Protein AF-0000000068227913 (afdb_homodimer)

Organism: Rhynchophorus ferrugineus (NCBI:txid354439)

Foldseek 3Di:
DFWDQPPPPDPDPDTGTDQDDPDFDFLEKDAQPVHRQKMWGWGQQQKIWIPRVVDRPDTLDIGRGDRGGWQYKDQDPVHSQWIWTFGQQQWIKIKHQPPPDDPPPPVPDPPDNLNNDDPVSVVRIDMDTQDPRPRGGFNDWDDDDQKIWTATPVRDIDIRGRHDHD/DFWDQPPDPDDDPDTGTDQDDPDFDFLEKDAQPVHRQKMWGWGQQQKIWIPRVVDNPDTLDIGRGDRGGWQYKDQDPVHSQWIWTFHQQQWIKIKHQPPPDDPVPPPDDDPPNLNNDDPVSVVRIDMDTQDPRPRGGFNDWDDDVQKIWTATPVRDIDIRGRHDHD

Nearest PDB structures (foldseek):
  7wb4-assembly1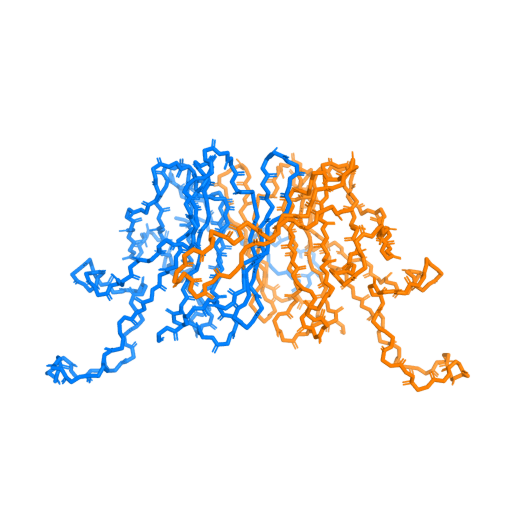_C  TM=7.995E-01  e=2.854E-13  Xenopus laevis
  7r5j-assembly1_Q0  TM=8.293E-01  e=8.199E-13  Homo sapiens
  7wb4-assembly1_c  TM=8.013E-01  e=6.941E-13  Xenopus laevis
  7tdz-assembly1_D  TM=7.531E-01  e=2.700E-13  Xenopus laevis
  7fik-assembly1_C  TM=8.068E-01  e=1.784E-12  Xenopus laevis

Secondary structure (DSSP, 8-state):
-EEEE---SSS-S-EEEEEE-TT---SEEEE-SS-TTEEEEE-TTSEEEEEETT-SS--SEEEE--SS-EEEEEE-SS-TT-EEEEETTS-EEEEEE----SS--SS--S---TTTS-HHHHTTEEEEESS---SS-EEEEEEETTEEEEEETTTEEEEEE-----/-EEEE---SSS-S-EEEEEE-TT---SEEEE-SS-TTEEEEE-TTSEEEEEETT--S-EEEEEE--SS-EEEEEE-SS-TT-EEEEETTS-EEEEEE----SS--SS-S----TTTS-HHHHTTEEEEESS---SS-EEEEEEETTEEEEEETTTEEEEEE-----

Radius of gyration: 19.94 Å; Cα contacts (8 Å, |Δi|>4): 848; chains: 2; bounding box: 59×57×51 Å

Structure (mmCIF, N/CA/C/O backbone):
data_AF-0000000068227913-model_v1
#
loop_
_entity.id
_entity.type
_entity.pdbx_description
1 polymer 'Uncharacterized protein'
#
loop_
_atom_site.group_PDB
_atom_site.id
_atom_site.type_symbol
_atom_site.label_atom_id
_atom_site.label_alt_id
_atom_site.l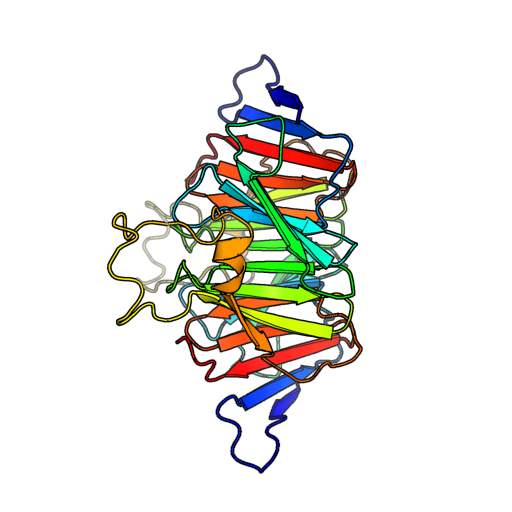abel_comp_id
_atom_site.label_asym_id
_atom_site.label_entity_id
_atom_site.label_seq_id
_atom_site.pdbx_PDB_ins_code
_atom_site.Cartn_x
_atom_site.Cartn_y
_atom_site.Cartn_z
_atom_site.occupancy
_atom_site.B_iso_or_equiv
_atom_site.auth_seq_id
_atom_site.auth_comp_id
_atom_site.auth_asym_id
_atom_site.auth_atom_id
_atom_site.pdbx_PDB_model_num
ATOM 1 N N . MET A 1 1 ? 16.672 16.062 6.359 1 29.11 1 MET A N 1
ATOM 2 C CA . MET A 1 1 ? 16.609 14.914 5.465 1 29.11 1 MET A CA 1
ATOM 3 C C . MET A 1 1 ? 17.766 14.922 4.477 1 29.11 1 MET A C 1
ATOM 5 O O . MET A 1 1 ? 18.078 15.961 3.893 1 29.11 1 MET A O 1
ATOM 9 N N . LYS A 1 2 ? 18.844 14.188 4.777 1 40.84 2 LYS A N 1
ATOM 10 C CA . LYS A 1 2 ? 19.953 14.156 3.822 1 40.84 2 LYS A CA 1
ATOM 11 C C . LYS A 1 2 ? 19.703 13.117 2.732 1 40.84 2 LYS A C 1
ATOM 13 O O . LYS A 1 2 ? 19.203 12.023 3.012 1 40.84 2 LYS A O 1
ATOM 18 N N . ILE A 1 3 ? 19.469 13.484 1.502 1 41.69 3 ILE A N 1
ATOM 19 C CA . ILE A 1 3 ? 19.281 12.664 0.31 1 41.69 3 ILE A CA 1
ATOM 20 C C . ILE A 1 3 ? 20.625 12.289 -0.278 1 41.69 3 ILE A C 1
ATOM 22 O O . ILE A 1 3 ? 21.469 13.156 -0.545 1 41.69 3 ILE A O 1
ATOM 26 N N . TRP A 1 4 ? 21.125 11.211 0.06 1 45 4 TRP A N 1
ATOM 27 C CA . TRP A 1 4 ? 22.359 10.805 -0.6 1 45 4 TRP A CA 1
ATOM 28 C C . TRP A 1 4 ? 22.078 10.062 -1.898 1 45 4 TRP A C 1
ATOM 30 O O . TRP A 1 4 ? 21.172 9.219 -1.949 1 45 4 TRP A O 1
ATOM 40 N N . ASP A 1 5 ? 22.422 10.664 -2.859 1 47.09 5 ASP A N 1
ATOM 41 C CA . ASP A 1 5 ? 22.453 9.992 -4.152 1 47.09 5 ASP A CA 1
ATOM 42 C C . ASP A 1 5 ? 23.328 8.742 -4.102 1 47.09 5 ASP A C 1
ATOM 44 O O . ASP A 1 5 ? 24.547 8.836 -3.939 1 47.09 5 ASP A O 1
ATOM 48 N N . LEU A 1 6 ? 22.844 7.707 -3.658 1 44.06 6 LEU A N 1
ATOM 49 C CA . LEU A 1 6 ? 23.656 6.5 -3.627 1 44.06 6 LEU A CA 1
ATOM 50 C C . LEU A 1 6 ? 24.016 6.047 -5.039 1 44.06 6 LEU A C 1
ATOM 52 O O . LEU A 1 6 ? 24.328 4.871 -5.258 1 44.06 6 LEU A O 1
ATOM 56 N N . ARG A 1 7 ? 24.125 7.102 -5.891 1 41.91 7 ARG A N 1
ATOM 57 C CA . ARG A 1 7 ? 24.5 6.727 -7.25 1 41.91 7 ARG A CA 1
ATOM 58 C C . ARG A 1 7 ? 25.797 5.934 -7.266 1 41.91 7 ARG A C 1
ATOM 60 O O . ARG A 1 7 ? 26.734 6.262 -6.543 1 41.91 7 ARG A O 1
ATOM 67 N N . SER A 1 8 ? 25.812 4.629 -7.359 1 42.5 8 SER A N 1
ATOM 68 C CA . SER A 1 8 ? 27.094 4.039 -7.758 1 42.5 8 SER A CA 1
ATOM 69 C C . SER A 1 8 ? 27.688 4.762 -8.961 1 42.5 8 SER A C 1
ATOM 71 O O . SER A 1 8 ? 26.953 5.16 -9.875 1 42.5 8 SER A O 1
ATOM 73 N N . PRO A 1 9 ? 28.844 5.414 -9 1 41.25 9 PRO A N 1
ATOM 74 C CA . PRO A 1 9 ? 29.531 6.031 -10.141 1 41.25 9 PRO A CA 1
ATOM 75 C C . PRO A 1 9 ? 29.203 5.344 -11.469 1 41.25 9 PRO A C 1
ATOM 77 O O . PRO A 1 9 ? 29.5 5.875 -12.539 1 41.25 9 PRO A O 1
ATOM 80 N N . PHE A 1 10 ? 29.172 3.977 -11.562 1 40.06 10 PHE A N 1
ATOM 81 C CA . PHE A 1 10 ? 29.109 3.334 -12.867 1 40.06 10 PHE A CA 1
ATOM 82 C C . PHE A 1 10 ? 27.781 3.621 -13.555 1 40.06 10 PHE A C 1
ATOM 84 O O . PHE A 1 10 ? 26.844 4.121 -12.93 1 40.06 10 PHE A O 1
ATOM 91 N N . ASN A 1 11 ? 27.328 3.027 -14.883 1 39.53 11 ASN A N 1
ATOM 92 C CA . ASN A 1 11 ? 26.328 3.094 -15.953 1 39.53 11 ASN A CA 1
ATOM 93 C C . ASN A 1 11 ? 24.906 2.967 -15.414 1 39.53 11 ASN A C 1
ATOM 95 O O . ASN A 1 11 ? 24.016 2.514 -16.125 1 39.53 11 ASN A O 1
ATOM 99 N N . LYS A 1 12 ? 24.484 2.908 -14.062 1 49.41 12 LYS A N 1
ATOM 100 C CA . LYS A 1 12 ? 23.156 2.4 -13.773 1 49.41 12 LYS A CA 1
ATOM 101 C C . LYS A 1 12 ? 22.109 3.514 -13.852 1 49.41 12 LYS A C 1
ATOM 103 O O . LYS A 1 12 ? 22.281 4.574 -13.242 1 49.41 12 LYS A O 1
ATOM 108 N N . PRO A 1 13 ? 21.031 3.477 -14.859 1 51.31 13 PRO A N 1
ATOM 109 C CA . PRO A 1 13 ? 19.938 4.387 -15.195 1 51.31 13 PRO A CA 1
ATOM 110 C C . PRO A 1 13 ? 19.141 4.82 -13.977 1 51.31 13 PRO A C 1
ATOM 112 O O . PRO A 1 13 ? 18.547 5.91 -13.969 1 51.31 13 PRO A O 1
ATOM 115 N N . THR A 1 14 ? 19.047 4.117 -12.992 1 57.06 14 THR A N 1
ATOM 116 C CA . THR A 1 14 ? 18.234 4.551 -11.859 1 57.06 14 THR A CA 1
ATOM 117 C C . THR A 1 14 ? 19.109 5.199 -10.789 1 57.06 14 THR A C 1
ATOM 119 O O . THR A 1 14 ? 20.25 4.805 -10.594 1 57.06 14 THR A O 1
ATOM 122 N N . ASN A 1 15 ? 18.812 6.555 -10.352 1 65.06 15 ASN A N 1
ATOM 123 C CA . ASN A 1 15 ? 19.469 7.219 -9.227 1 65.06 15 ASN A CA 1
ATOM 124 C C . ASN A 1 15 ? 18.672 7.035 -7.934 1 65.06 15 ASN A C 1
ATOM 126 O O . ASN A 1 15 ? 17.438 7.125 -7.934 1 65.06 15 ASN A O 1
ATOM 130 N N . THR A 1 16 ? 19.312 6.504 -6.812 1 65.19 16 THR A N 1
ATOM 131 C CA . THR A 1 16 ? 18.688 6.32 -5.508 1 65.19 16 THR A CA 1
ATOM 132 C C . THR A 1 16 ? 19.156 7.387 -4.527 1 65.19 16 THR A C 1
ATOM 134 O O . THR A 1 16 ? 20.359 7.633 -4.406 1 65.19 16 THR A O 1
ATOM 137 N N . PHE A 1 17 ? 18.203 8.148 -3.926 1 66.94 17 PHE A N 1
ATOM 138 C CA . PHE A 1 17 ? 18.469 9.156 -2.9 1 66.94 17 PHE A CA 1
ATOM 139 C C . PHE A 1 17 ? 18.016 8.664 -1.532 1 66.94 17 PHE A C 1
ATOM 141 O O . PHE A 1 17 ? 16.969 8.023 -1.416 1 66.94 17 PHE A O 1
ATOM 148 N N . MET A 1 18 ? 18.875 8.82 -0.478 1 65.81 18 MET A N 1
ATOM 149 C CA . MET A 1 18 ? 18.5 8.523 0.901 1 65.81 18 MET A CA 1
ATOM 150 C C . MET A 1 18 ? 18.062 9.789 1.631 1 65.81 18 MET A C 1
ATOM 152 O O . MET A 1 18 ? 18.75 10.812 1.564 1 65.81 18 MET A O 1
ATOM 156 N N . LEU A 1 19 ? 16.875 9.766 2.133 1 64.31 19 LEU A N 1
ATOM 157 C CA . LEU A 1 19 ? 16.328 10.828 2.969 1 64.31 19 LEU A CA 1
ATOM 158 C C . LEU A 1 19 ? 16.328 10.422 4.438 1 64.31 19 LEU A C 1
ATOM 160 O O . LEU A 1 19 ? 15.734 9.391 4.797 1 64.31 19 LEU A O 1
ATOM 164 N N . SER A 1 20 ? 17.359 10.742 5.211 1 59.94 20 SER A N 1
ATOM 165 C CA . SER A 1 20 ? 17.422 10.398 6.629 1 59.94 20 SER A CA 1
ATOM 166 C C . SER A 1 20 ? 17.312 11.648 7.5 1 59.94 20 SER A C 1
ATOM 168 O O . SER A 1 20 ? 17.859 12.703 7.16 1 59.94 20 SER A O 1
ATOM 170 N N . GLY A 1 21 ? 16.25 11.922 8.188 1 54.78 21 GLY A N 1
ATOM 171 C CA . GLY A 1 21 ? 16.25 12.945 9.219 1 54.78 21 GLY A CA 1
ATOM 172 C C . GLY A 1 21 ? 16.094 12.383 10.617 1 54.78 21 GLY A C 1
ATOM 173 O O . GLY A 1 21 ? 15.828 11.188 10.789 1 54.78 21 GLY A O 1
ATOM 174 N N . ASP A 1 22 ? 16.656 13.047 11.703 1 56.19 22 ASP A N 1
ATOM 175 C CA . ASP A 1 22 ? 16.703 12.633 13.102 1 56.19 22 ASP A CA 1
ATOM 176 C C . ASP A 1 22 ? 15.352 12.117 13.57 1 56.19 22 ASP A C 1
ATOM 178 O O . ASP A 1 22 ? 15.266 11.406 14.578 1 56.19 22 ASP A O 1
ATOM 182 N N . GLN A 1 23 ? 14.344 12.312 12.789 1 54 23 GLN A N 1
ATOM 183 C CA . GLN A 1 23 ? 13.141 12.211 13.602 1 54 23 GLN A CA 1
ATOM 184 C C . GLN A 1 23 ? 12.133 11.242 12.984 1 54 23 GLN A C 1
ATOM 186 O O . GLN A 1 23 ? 11.133 10.898 13.609 1 54 23 GLN A O 1
ATOM 191 N N . VAL A 1 24 ? 12.273 10.672 11.82 1 57.91 24 VAL A N 1
ATOM 192 C CA . VAL A 1 24 ? 11.039 9.945 11.531 1 57.91 24 VAL A CA 1
ATOM 193 C C . VAL A 1 24 ? 11.367 8.641 10.812 1 57.91 24 VAL A C 1
ATOM 195 O O . VAL A 1 24 ? 12.078 8.633 9.805 1 57.91 24 VAL A O 1
ATOM 198 N N . THR A 1 25 ? 11.195 7.48 11.602 1 76.81 25 THR A N 1
ATOM 199 C CA . THR A 1 25 ? 11.188 6.152 10.992 1 76.81 25 THR A CA 1
ATOM 200 C C . THR A 1 25 ? 9.781 5.781 10.516 1 76.81 25 THR A C 1
ATOM 202 O O . THR A 1 25 ? 8.961 5.316 11.312 1 76.81 25 THR A O 1
ATOM 205 N N . PRO A 1 26 ? 9.5 6.098 9.289 1 88.94 26 PRO A N 1
ATOM 206 C CA . PRO A 1 26 ? 8.141 5.793 8.828 1 88.94 26 PRO A CA 1
ATOM 207 C C . PRO A 1 26 ? 7.855 4.297 8.781 1 88.94 26 PRO A C 1
ATOM 209 O O . PRO A 1 26 ? 8.75 3.504 8.477 1 88.94 26 PRO A O 1
ATOM 212 N N . THR A 1 27 ? 6.734 3.967 9.227 1 94 27 THR A N 1
ATOM 213 C CA . THR A 1 27 ? 6.27 2.59 9.102 1 94 27 THR A CA 1
ATOM 214 C C . THR A 1 27 ? 5.66 2.35 7.723 1 94 27 THR A C 1
ATOM 216 O O . THR A 1 27 ? 5.613 1.213 7.25 1 94 27 THR A O 1
ATOM 219 N N . CYS A 1 28 ? 5.145 3.367 7.102 1 96 28 CYS A N 1
ATOM 220 C CA . CYS A 1 28 ? 4.613 3.305 5.746 1 96 28 CYS A CA 1
ATOM 221 C C . CYS A 1 28 ? 4.715 4.66 5.055 1 96 28 CYS A C 1
ATOM 223 O O . CYS A 1 28 ? 4.848 5.691 5.719 1 96 28 CYS A O 1
ATOM 225 N N . LEU A 1 29 ? 4.672 4.645 3.691 1 94.25 29 LEU A N 1
ATOM 226 C CA . LEU A 1 29 ? 4.824 5.844 2.869 1 94.25 29 LEU A CA 1
ATOM 227 C C . LEU A 1 29 ? 3.963 5.75 1.612 1 94.25 29 LEU A C 1
ATOM 229 O O . LEU A 1 29 ? 3.822 4.672 1.028 1 94.25 29 LEU A O 1
ATOM 233 N N . VAL A 1 30 ? 3.455 6.875 1.213 1 96.31 30 VAL A N 1
ATOM 234 C CA . VAL A 1 30 ? 2.777 6.941 -0.078 1 96.31 30 VAL A CA 1
ATOM 235 C C . VAL A 1 30 ? 3.043 8.297 -0.731 1 96.31 30 VAL A C 1
ATOM 237 O O . VAL A 1 30 ? 3.18 9.305 -0.042 1 96.31 30 VAL A O 1
ATOM 240 N N . PHE A 1 31 ? 3.152 8.312 -2.031 1 94.69 31 PHE A N 1
ATOM 241 C CA . PHE A 1 31 ? 3.158 9.57 -2.777 1 94.69 31 PHE A CA 1
ATOM 242 C C . PHE A 1 31 ? 1.77 10.195 -2.789 1 94.69 31 PHE A C 1
ATOM 244 O O . PHE A 1 31 ? 0.764 9.492 -2.896 1 94.69 31 PHE A O 1
ATOM 251 N N . HIS A 1 32 ? 1.805 11.523 -2.676 1 91.62 32 HIS A N 1
ATOM 252 C CA . HIS A 1 32 ? 0.551 12.172 -3.039 1 91.62 32 HIS A CA 1
ATOM 253 C C . HIS A 1 32 ? 0.218 11.945 -4.512 1 91.62 32 HIS A C 1
ATOM 255 O O . HIS A 1 32 ? 1.084 12.094 -5.375 1 91.62 32 HIS A O 1
ATOM 261 N N . PRO A 1 33 ? -1.025 11.617 -4.766 1 91.44 33 PRO A N 1
ATOM 262 C CA . PRO A 1 33 ? -1.349 11.164 -6.121 1 91.44 33 PRO A CA 1
ATOM 263 C C . PRO A 1 33 ? -1.201 12.273 -7.164 1 91.44 33 PRO A C 1
ATOM 265 O O . PRO A 1 33 ? -0.897 11.992 -8.328 1 91.44 33 PRO A O 1
ATOM 268 N N . THR A 1 34 ? -1.405 13.477 -6.824 1 89.12 34 THR A N 1
ATOM 269 C CA . THR A 1 34 ? -1.4 14.555 -7.812 1 89.12 34 THR A CA 1
ATOM 270 C C . THR A 1 34 ? -0.172 15.438 -7.637 1 89.12 34 THR A C 1
ATOM 272 O O . THR A 1 34 ? 0.234 16.141 -8.57 1 89.12 34 THR A O 1
ATOM 275 N N . GLN A 1 35 ? 0.313 15.492 -6.469 1 88.5 35 GLN A N 1
ATOM 276 C CA . GLN A 1 35 ? 1.542 16.219 -6.18 1 88.5 35 GLN A CA 1
ATOM 277 C C . GLN A 1 35 ? 2.682 15.266 -5.832 1 88.5 35 GLN A C 1
ATOM 279 O O . GLN A 1 35 ? 2.957 15.031 -4.656 1 88.5 35 GLN A O 1
ATOM 284 N N . ARG A 1 36 ? 3.449 14.867 -6.742 1 87.75 36 ARG A N 1
ATOM 285 C CA . ARG A 1 36 ? 4.336 13.711 -6.645 1 87.75 36 ARG A CA 1
ATOM 286 C C . ARG A 1 36 ? 5.59 14.055 -5.848 1 87.75 36 ARG A C 1
ATOM 288 O O . ARG A 1 36 ? 6.418 13.18 -5.574 1 87.75 36 ARG A O 1
ATOM 295 N N . HIS A 1 37 ? 5.785 15.352 -5.562 1 85.88 37 HIS A N 1
ATOM 296 C CA . HIS A 1 37 ? 6.898 15.734 -4.703 1 85.88 37 HIS A CA 1
ATOM 297 C C . HIS A 1 37 ? 6.512 15.656 -3.229 1 85.88 37 HIS A C 1
ATOM 299 O O . HIS A 1 37 ? 7.359 15.82 -2.35 1 85.88 37 HIS A O 1
ATOM 305 N N . LEU A 1 38 ? 5.238 15.422 -3 1 87.81 38 LEU A N 1
ATOM 306 C CA . LEU A 1 38 ? 4.75 15.258 -1.636 1 87.81 38 LEU A CA 1
ATOM 307 C C . LEU A 1 38 ? 4.574 13.781 -1.294 1 87.81 38 LEU A C 1
ATOM 309 O O . LEU A 1 38 ? 4.082 13 -2.115 1 87.81 38 LEU A O 1
ATOM 313 N N . ILE A 1 39 ? 4.977 13.461 -0.063 1 90.88 39 ILE A N 1
ATOM 314 C CA . ILE A 1 39 ? 4.723 12.125 0.458 1 90.88 39 ILE A CA 1
ATOM 315 C C . ILE A 1 39 ? 4.016 12.227 1.807 1 90.88 39 ILE A C 1
ATOM 317 O O . ILE A 1 39 ? 4.16 13.219 2.523 1 90.88 39 ILE A O 1
ATOM 321 N N . ILE A 1 40 ? 3.188 11.258 2.068 1 91.81 40 ILE A N 1
ATOM 322 C CA . ILE A 1 40 ? 2.598 11.086 3.391 1 91.81 40 ILE A CA 1
ATOM 323 C C . ILE A 1 40 ? 3.201 9.859 4.07 1 91.81 40 ILE A C 1
ATOM 325 O O . ILE A 1 40 ? 3.297 8.789 3.465 1 91.81 40 ILE A O 1
ATOM 329 N N . ALA A 1 41 ? 3.633 10.07 5.273 1 92.62 41 ALA A N 1
ATOM 330 C CA . ALA A 1 41 ? 4.25 8.992 6.043 1 92.62 41 ALA A CA 1
ATOM 331 C C . ALA A 1 41 ? 3.467 8.711 7.324 1 92.62 41 ALA A C 1
ATOM 333 O O . ALA A 1 41 ? 3.027 9.641 8.008 1 92.62 41 ALA A O 1
ATOM 334 N N . GLY A 1 42 ? 3.201 7.434 7.531 1 94.12 42 GLY A N 1
ATOM 335 C CA . GLY A 1 42 ? 2.744 6.996 8.844 1 94.12 42 GLY A CA 1
ATOM 336 C C . GLY A 1 42 ? 3.873 6.523 9.742 1 94.12 42 GLY A C 1
ATOM 337 O O . GLY A 1 42 ? 4.914 6.078 9.258 1 94.12 42 GLY A O 1
ATOM 338 N N . ASP A 1 43 ? 3.602 6.672 11.07 1 92.19 43 ASP A N 1
ATOM 339 C CA . ASP A 1 43 ? 4.695 6.273 11.945 1 92.19 43 ASP A CA 1
ATOM 340 C C . ASP A 1 43 ? 4.195 5.363 13.07 1 92.19 43 ASP A C 1
ATOM 342 O O . ASP A 1 43 ? 3.035 4.945 13.062 1 92.19 43 ASP A O 1
ATOM 346 N N . GLU A 1 44 ? 5.125 4.926 13.93 1 93.12 44 GLU A N 1
ATOM 347 C CA . GLU A 1 44 ? 4.859 3.953 14.984 1 93.12 44 GLU A CA 1
ATOM 348 C C . GLU A 1 44 ? 4.004 4.559 16.094 1 93.12 44 GLU A C 1
ATOM 350 O O . GLU A 1 44 ? 3.445 3.834 16.922 1 93.12 44 GLU A O 1
ATOM 355 N N . LEU A 1 45 ? 3.955 5.895 16.078 1 93.06 45 LEU A N 1
ATOM 356 C CA . LEU A 1 45 ? 3.205 6.562 17.141 1 93.06 45 LEU A CA 1
ATOM 357 C C . LEU A 1 45 ? 1.8 6.918 16.672 1 93.06 45 LEU A C 1
ATOM 359 O O . LEU A 1 45 ? 1.013 7.492 17.422 1 93.06 45 LEU A O 1
ATOM 363 N N . GLY A 1 46 ? 1.47 6.66 15.43 1 94.75 46 GLY A N 1
ATOM 364 C CA . GLY A 1 46 ? 0.115 6.832 14.93 1 94.75 46 GLY A CA 1
ATOM 365 C C . GLY A 1 46 ? -0.107 8.172 14.258 1 94.75 46 GLY A C 1
ATOM 366 O O . GLY A 1 46 ? -1.249 8.609 14.086 1 94.75 46 GLY A O 1
ATOM 367 N N . ALA A 1 47 ? 0.957 8.836 13.914 1 91.19 47 ALA A N 1
ATOM 368 C CA . ALA A 1 47 ? 0.836 10.141 13.258 1 91.19 47 ALA A CA 1
ATOM 369 C C . ALA A 1 47 ? 1.031 10.016 11.75 1 91.19 47 ALA A C 1
ATOM 371 O O . ALA A 1 47 ? 1.77 9.148 11.281 1 91.19 47 ALA A O 1
ATOM 372 N N . LEU A 1 48 ? 0.335 10.867 11.023 1 91.88 48 LEU A N 1
ATOM 373 C CA . LEU A 1 48 ? 0.547 11.086 9.602 1 91.88 48 LEU A CA 1
ATOM 374 C C . LEU A 1 48 ? 1.322 12.375 9.359 1 91.88 48 LEU A C 1
ATOM 376 O O . LEU A 1 48 ? 0.917 13.445 9.82 1 91.88 48 LEU A O 1
ATOM 380 N N . THR A 1 49 ? 2.391 12.203 8.695 1 87.94 49 THR A N 1
ATOM 381 C CA . THR A 1 49 ? 3.213 13.375 8.414 1 87.94 49 THR A CA 1
ATOM 382 C C . THR A 1 49 ? 3.371 13.578 6.906 1 87.94 49 THR A C 1
ATOM 384 O O . THR A 1 49 ? 3.678 12.633 6.18 1 87.94 49 THR A O 1
ATOM 387 N N . THR A 1 50 ? 3.119 14.75 6.445 1 88.25 50 THR A N 1
ATOM 388 C CA . THR A 1 50 ? 3.336 15.102 5.047 1 88.25 50 THR A CA 1
ATOM 389 C C . THR A 1 50 ? 4.707 15.742 4.855 1 88.25 50 THR A C 1
ATOM 391 O O . THR A 1 50 ? 5.082 16.641 5.609 1 88.25 50 THR A O 1
ATOM 394 N N . TRP A 1 51 ? 5.434 15.211 3.867 1 84.38 51 TRP A N 1
ATOM 395 C CA . TRP A 1 51 ? 6.758 15.734 3.557 1 84.38 51 TRP A CA 1
ATOM 396 C C . TRP A 1 51 ? 6.828 16.219 2.111 1 84.38 51 TRP A C 1
ATOM 398 O O . TRP A 1 51 ? 6.273 15.586 1.211 1 84.38 51 TRP A O 1
ATOM 408 N N . ASP A 1 52 ? 7.5 17.328 1.943 1 83 52 ASP A N 1
ATOM 409 C CA . ASP A 1 52 ? 7.875 17.797 0.61 1 83 52 ASP A CA 1
ATOM 410 C C . ASP A 1 52 ? 9.289 17.344 0.251 1 83 52 ASP A C 1
ATOM 412 O O . ASP A 1 52 ? 10.266 17.781 0.866 1 83 52 ASP A O 1
ATOM 416 N N . LEU A 1 53 ? 9.438 16.484 -0.686 1 80.19 53 LEU A N 1
ATOM 417 C CA . LEU A 1 53 ? 10.711 15.859 -1.046 1 80.19 53 LEU A CA 1
ATOM 418 C C . LEU A 1 53 ? 11.688 16.906 -1.586 1 80.19 53 LEU A C 1
ATOM 420 O O . LEU A 1 53 ? 12.891 16.641 -1.683 1 80.19 53 LEU A O 1
ATOM 424 N N . ARG A 1 54 ? 11.148 18 -1.949 1 75.56 54 ARG A N 1
ATOM 425 C CA . ARG A 1 54 ? 12.008 19.062 -2.477 1 75.56 54 ARG A CA 1
ATOM 426 C C . ARG A 1 54 ? 12.648 19.859 -1.348 1 75.56 54 ARG A C 1
ATOM 428 O O . ARG A 1 54 ? 13.633 20.562 -1.566 1 75.56 54 ARG A O 1
ATOM 435 N N . GLN A 1 55 ? 11.891 19.797 -0.225 1 68.25 55 GLN A N 1
ATOM 436 C CA . GLN A 1 55 ? 12.352 20.562 0.925 1 68.25 55 GLN A CA 1
ATOM 437 C C . GLN A 1 55 ? 12.891 19.641 2.02 1 68.25 55 GLN A C 1
ATOM 439 O O . GLN A 1 55 ? 12.258 18.641 2.367 1 68.25 55 GLN A O 1
ATOM 444 N N . ASN A 1 56 ? 14.164 19.375 2.221 1 60.34 56 ASN A N 1
ATOM 445 C CA . ASN A 1 56 ? 14.805 18.359 3.053 1 60.34 56 ASN A CA 1
ATOM 446 C C . ASN A 1 56 ? 14.68 18.688 4.535 1 60.34 56 ASN A C 1
ATOM 448 O O . ASN A 1 56 ? 15.086 17.906 5.391 1 60.34 56 ASN A O 1
ATOM 452 N N . THR A 1 57 ? 14.086 19.719 4.93 1 61.72 57 THR A N 1
ATOM 453 C CA . THR A 1 57 ? 14.414 20.062 6.309 1 61.72 57 THR A CA 1
ATOM 454 C C . THR A 1 57 ? 13.195 19.891 7.211 1 61.72 57 THR A C 1
ATOM 456 O O . THR A 1 57 ? 13.328 19.531 8.383 1 61.72 57 THR A O 1
ATOM 459 N N . PHE A 1 58 ? 11.867 20.094 6.77 1 67.75 58 PHE A N 1
ATOM 460 C CA . PHE A 1 58 ? 10.781 20.016 7.742 1 67.75 58 PHE A CA 1
ATOM 461 C C . PHE A 1 58 ? 9.523 19.438 7.105 1 67.75 58 PHE A C 1
ATOM 463 O O . PHE A 1 58 ? 9.258 19.672 5.926 1 67.75 58 PHE A O 1
ATOM 470 N N . PRO A 1 59 ? 8.859 18.672 8.023 1 77.94 59 PRO A N 1
ATOM 471 C CA . PRO A 1 59 ? 7.551 18.234 7.539 1 77.94 59 PRO A CA 1
ATOM 472 C C . PRO A 1 59 ? 6.613 19.391 7.219 1 77.94 59 PRO A C 1
ATOM 474 O O . PRO A 1 59 ? 6.715 20.453 7.828 1 77.94 59 PRO A O 1
ATOM 477 N N . VAL A 1 60 ? 5.805 19.203 6.227 1 77.19 60 VAL A N 1
ATOM 478 C CA . VAL A 1 60 ? 4.809 20.203 5.832 1 77.19 60 VAL A CA 1
ATOM 479 C C . VAL A 1 60 ? 3.664 20.219 6.844 1 77.19 60 VAL A C 1
ATOM 481 O O . VAL A 1 60 ? 3.158 21.281 7.199 1 77.19 60 VAL A O 1
ATOM 484 N N . ASN A 1 61 ? 3.26 19.047 7.262 1 79.56 61 ASN A N 1
ATOM 485 C CA . ASN A 1 61 ? 2.15 18.891 8.195 1 79.56 61 ASN A CA 1
ATOM 486 C C . ASN A 1 61 ? 2.252 17.562 8.961 1 79.56 61 ASN A C 1
ATOM 488 O O . ASN A 1 61 ? 2.811 16.594 8.461 1 79.56 61 ASN A O 1
ATOM 492 N N . VAL A 1 62 ? 1.718 17.656 10.219 1 84.5 62 VAL A N 1
ATOM 493 C CA . VAL A 1 62 ? 1.607 16.453 11.039 1 84.5 62 VAL A CA 1
ATOM 494 C C . VAL A 1 62 ? 0.18 16.312 11.562 1 84.5 62 VAL A C 1
ATOM 496 O O . VAL A 1 62 ? -0.37 17.25 12.141 1 84.5 62 VAL A O 1
ATOM 499 N N . LEU A 1 63 ? -0.401 15.195 11.359 1 85.88 63 LEU A N 1
ATOM 500 C CA . LEU A 1 63 ? -1.747 14.891 11.828 1 85.88 63 LEU A CA 1
ATOM 501 C C . LEU A 1 63 ? -1.734 13.703 12.781 1 85.88 63 LEU A C 1
ATOM 503 O O . LEU A 1 63 ? -1.211 12.641 12.445 1 85.88 63 LEU A O 1
ATOM 507 N N . ASN A 1 64 ? -2.279 13.992 13.969 1 88.5 64 ASN A N 1
ATOM 508 C CA . ASN A 1 64 ? -2.486 12.852 14.852 1 88.5 64 ASN A CA 1
ATOM 509 C C . ASN A 1 64 ? -3.637 11.969 14.359 1 88.5 64 ASN A C 1
ATOM 511 O O . ASN A 1 64 ? -4.754 12.453 14.172 1 88.5 64 ASN A O 1
ATOM 515 N N . ALA A 1 65 ? -3.338 10.758 14.156 1 91.88 65 ALA A N 1
ATOM 516 C CA . ALA A 1 65 ? -4.309 9.844 13.57 1 91.88 65 ALA A CA 1
ATOM 517 C C . ALA A 1 65 ? -4.637 8.703 14.523 1 91.88 65 ALA A C 1
ATOM 519 O O . ALA A 1 65 ? -5.457 8.859 15.438 1 91.88 65 ALA A O 1
ATOM 520 N N . HIS A 1 66 ? -4 7.598 14.477 1 94.69 66 HIS A N 1
ATOM 521 C CA . HIS A 1 66 ? -4.316 6.398 15.242 1 94.69 66 HIS A CA 1
ATOM 522 C C . HIS A 1 66 ? -3.617 6.414 16.594 1 94.69 66 HIS A C 1
ATOM 524 O O . HIS A 1 66 ? -2.625 7.121 16.781 1 94.69 66 HIS A O 1
ATOM 530 N N . GLU A 1 67 ? -4.113 5.629 17.516 1 94.25 67 GLU A N 1
ATOM 531 C CA . GLU A 1 67 ? -3.477 5.473 18.812 1 94.25 67 GLU A CA 1
ATOM 532 C C . GLU A 1 67 ? -2.211 4.625 18.719 1 94.25 67 GLU A C 1
ATOM 534 O O . GLU A 1 67 ? -1.253 4.836 19.469 1 94.25 67 GLU A O 1
ATOM 539 N N . GLY A 1 68 ? -2.26 3.682 17.797 1 95.5 68 GLY A N 1
ATOM 540 C CA . GLY A 1 68 ? -1.114 2.811 17.594 1 95.5 68 GLY A CA 1
ATOM 541 C C . GLY A 1 68 ? -0.414 3.049 16.281 1 95.5 68 GLY A C 1
ATOM 542 O O . GLY A 1 68 ? -0.712 4.016 15.57 1 95.5 68 GLY A O 1
ATOM 543 N N . SER A 1 69 ? 0.531 2.172 15.984 1 96.19 69 SER A N 1
ATOM 544 C CA . SER A 1 69 ? 1.326 2.266 14.766 1 96.19 69 SER A CA 1
ATOM 545 C C . SER A 1 69 ? 0.442 2.213 13.523 1 96.19 69 SER A C 1
ATOM 547 O O . SER A 1 69 ? -0.492 1.412 13.453 1 96.19 69 SER A O 1
ATOM 549 N N . ILE A 1 70 ? 0.741 3.09 12.562 1 96.75 70 ILE A N 1
ATOM 550 C CA . ILE A 1 70 ? 0.086 3.02 11.266 1 96.75 70 ILE A CA 1
ATOM 551 C C . ILE A 1 70 ? 0.79 1.988 10.383 1 96.75 70 ILE A C 1
ATOM 553 O O . ILE A 1 70 ? 2.012 2.035 10.219 1 96.75 70 ILE A O 1
ATOM 557 N N . ASN A 1 71 ? 0.035 1.061 9.836 1 97.31 71 ASN A N 1
ATOM 558 C CA . ASN A 1 71 ? 0.633 -0.037 9.078 1 97.31 71 ASN A CA 1
ATOM 559 C C . ASN A 1 71 ? 0.641 0.249 7.582 1 97.31 71 ASN A C 1
ATOM 561 O O . ASN A 1 71 ? 1.597 -0.096 6.887 1 97.31 71 ASN A O 1
ATOM 565 N N . GLU A 1 72 ? -0.47 0.819 7.059 1 98.06 72 GLU A N 1
ATOM 566 C CA . GLU A 1 72 ? -0.553 1.127 5.633 1 98.06 72 GLU A CA 1
ATOM 567 C C . GLU A 1 72 ? -1.433 2.348 5.383 1 98.06 72 GLU A C 1
ATOM 569 O O . GLU A 1 72 ? -2.352 2.627 6.156 1 98.06 72 GLU A O 1
ATOM 574 N N . ILE A 1 73 ? -1.102 3.062 4.348 1 97.38 73 ILE A N 1
ATOM 575 C CA . ILE A 1 73 ? -1.851 4.223 3.879 1 97.38 73 ILE A CA 1
ATOM 576 C C . ILE A 1 73 ? -2.051 4.133 2.369 1 97.38 73 ILE A C 1
ATOM 578 O O . ILE A 1 73 ? -1.125 3.779 1.634 1 97.38 73 ILE A O 1
ATOM 582 N N . HIS A 1 74 ? -3.279 4.434 1.952 1 97.31 74 HIS A N 1
ATOM 583 C CA . HIS A 1 74 ? -3.584 4.445 0.525 1 97.31 74 HIS A CA 1
ATOM 584 C C . HIS A 1 74 ? -4.492 5.613 0.163 1 97.31 74 HIS A C 1
ATOM 586 O O . HIS A 1 74 ? -5.5 5.852 0.832 1 97.31 74 HIS A O 1
ATOM 592 N N . PHE A 1 75 ? -4.082 6.34 -0.89 1 94.94 75 PHE A N 1
ATOM 593 C CA . PHE A 1 75 ? -5.086 7.18 -1.528 1 94.94 75 PHE A CA 1
ATOM 594 C C . PHE A 1 75 ? -6.016 6.348 -2.404 1 94.94 75 PHE A C 1
ATOM 596 O O . PHE A 1 75 ? -5.59 5.355 -2.998 1 94.94 75 PHE A O 1
ATOM 603 N N . HIS A 1 76 ? -7.254 6.789 -2.447 1 94 76 HIS A N 1
ATOM 604 C CA . HIS A 1 76 ? -8.18 6.102 -3.34 1 94 76 HIS A CA 1
ATOM 605 C C . HIS A 1 76 ? -7.777 6.293 -4.801 1 94 76 HIS A C 1
ATOM 607 O O . HIS A 1 76 ? -7.508 7.414 -5.234 1 94 76 HIS A O 1
ATOM 613 N N . PRO A 1 77 ? -7.758 5.215 -5.551 1 92.44 77 PRO A N 1
ATOM 614 C CA . PRO A 1 77 ? -7.262 5.32 -6.926 1 92.44 77 PRO A CA 1
ATOM 615 C C . PRO A 1 77 ? -8.141 6.215 -7.801 1 92.44 77 PRO A C 1
ATOM 617 O O . PRO A 1 77 ? -7.629 6.898 -8.695 1 92.44 77 PRO A O 1
ATOM 620 N N . ASP A 1 78 ? -9.367 6.25 -7.531 1 91.81 78 ASP A N 1
ATOM 621 C CA . ASP A 1 78 ? -10.289 7.02 -8.359 1 91.81 78 ASP A CA 1
ATOM 622 C C . ASP A 1 78 ? -10.633 8.352 -7.703 1 91.81 78 ASP A C 1
ATOM 624 O O . ASP A 1 78 ? -11.203 9.242 -8.344 1 91.81 78 ASP A O 1
ATOM 628 N N . HIS A 1 79 ? -10.398 8.516 -6.488 1 90.12 79 HIS A N 1
ATOM 629 C CA . HIS A 1 79 ? -10.68 9.727 -5.723 1 90.12 79 HIS A CA 1
ATOM 630 C C . HIS A 1 79 ? -9.445 10.18 -4.941 1 90.12 79 HIS A C 1
ATOM 632 O O . HIS A 1 79 ? -9.375 9.992 -3.727 1 90.12 79 HIS A O 1
ATOM 638 N N . PRO A 1 80 ? -8.562 10.852 -5.582 1 88.75 80 PRO A N 1
ATOM 639 C CA . PRO A 1 80 ? -7.234 11.148 -5.043 1 88.75 80 PRO A CA 1
ATOM 640 C C . PRO A 1 80 ? -7.281 12.062 -3.822 1 88.75 80 PRO A C 1
ATOM 642 O O . PRO A 1 80 ? -6.262 12.266 -3.16 1 88.75 80 PRO A O 1
ATOM 645 N N . ASP A 1 81 ? -8.453 12.586 -3.439 1 85.69 81 ASP A N 1
ATOM 646 C CA . ASP A 1 81 ? -8.578 13.43 -2.252 1 85.69 81 ASP A CA 1
ATOM 647 C C . ASP A 1 81 ? -8.992 12.602 -1.037 1 85.69 81 ASP A C 1
ATOM 649 O O . ASP A 1 81 ? -9.125 13.133 0.067 1 85.69 81 ASP A O 1
ATOM 653 N N . GLN A 1 82 ? -9.211 11.344 -1.255 1 91.06 82 GLN A N 1
ATOM 654 C CA . GLN A 1 82 ? -9.609 10.445 -0.181 1 91.06 82 GLN A CA 1
ATOM 655 C C . GLN A 1 82 ? -8.461 9.531 0.238 1 91.06 82 GLN A C 1
ATOM 657 O O . GLN A 1 82 ? -7.855 8.867 -0.602 1 91.06 82 GLN A O 1
ATOM 662 N N . LEU A 1 83 ? -8.195 9.547 1.52 1 94.25 83 LEU A N 1
ATOM 663 C CA . LEU A 1 83 ? -7.109 8.742 2.066 1 94.25 83 LEU A CA 1
ATOM 664 C C . LEU A 1 83 ? -7.645 7.695 3.041 1 94.25 83 LEU A C 1
ATOM 666 O O . LEU A 1 83 ? -8.57 7.973 3.809 1 94.25 83 LEU A O 1
ATOM 670 N N . PHE A 1 84 ? -7.02 6.496 3.008 1 96.44 84 PHE A N 1
ATOM 671 C CA . PHE A 1 84 ? -7.363 5.422 3.936 1 96.44 84 PHE A CA 1
ATOM 672 C C . PHE A 1 84 ? -6.133 4.957 4.707 1 96.44 84 PHE A C 1
ATOM 674 O O . PHE A 1 84 ? -5.039 4.867 4.145 1 96.44 84 PHE A O 1
ATOM 681 N N . SER A 1 85 ? -6.27 4.668 5.965 1 97.38 85 SER A N 1
ATOM 682 C CA . SER A 1 85 ? -5.176 4.195 6.809 1 97.38 85 SER A CA 1
ATOM 683 C C . SER A 1 85 ? -5.633 3.064 7.727 1 97.38 85 SER A C 1
ATOM 685 O O . SER A 1 85 ? -6.809 2.992 8.094 1 97.38 85 SER A O 1
ATOM 687 N N . CYS A 1 86 ? -4.738 2.164 8.039 1 97 86 CYS A N 1
ATOM 688 C CA . CYS A 1 86 ? -5 1.115 9.023 1 97 86 CYS A CA 1
ATOM 689 C C . CYS A 1 86 ? -3.889 1.057 10.062 1 97 86 CYS A C 1
ATOM 691 O O . CYS A 1 86 ? -2.789 1.563 9.836 1 97 86 CYS A O 1
ATOM 693 N N . SER A 1 87 ? -4.207 0.433 11.188 1 96.88 87 SER A N 1
ATOM 694 C CA . SER A 1 87 ? -3.268 0.524 12.297 1 96.88 87 SER A CA 1
ATOM 695 C C . SER A 1 87 ? -3.109 -0.819 13 1 96.88 87 SER A C 1
ATOM 697 O O . SER A 1 87 ? -3.879 -1.75 12.75 1 96.88 87 SER A O 1
ATOM 699 N N . SER A 1 88 ? -2.15 -0.856 13.891 1 96.19 88 SER A N 1
ATOM 700 C CA . SER A 1 88 ? -1.839 -2.037 14.688 1 96.19 88 SER A CA 1
ATOM 701 C C . SER A 1 88 ? -2.881 -2.258 15.781 1 96.19 88 SER A C 1
ATOM 703 O O . SER A 1 88 ? -2.928 -3.326 16.391 1 96.19 88 SER A O 1
ATOM 705 N N . THR A 1 89 ? -3.713 -1.287 15.984 1 95.44 89 THR A N 1
ATOM 706 C CA . THR A 1 89 ? -4.73 -1.42 17.016 1 95.44 89 THR A CA 1
ATOM 707 C C . THR A 1 89 ? -6.051 -1.896 16.422 1 95.44 89 THR A C 1
ATOM 709 O O . THR A 1 89 ? -7.055 -2.014 17.125 1 95.44 89 THR A O 1
ATOM 712 N N . GLY A 1 90 ? -6.082 -2.105 15.141 1 93.88 90 GLY A N 1
ATOM 713 C CA . GLY A 1 90 ? -7.242 -2.73 14.523 1 93.88 90 GLY A CA 1
ATOM 714 C C . GLY A 1 90 ? -8.227 -1.727 13.953 1 93.88 90 GLY A C 1
ATOM 715 O O . GLY A 1 90 ? -9.422 -2.016 13.836 1 93.88 90 GLY A O 1
ATOM 716 N N . GLU A 1 91 ? -7.777 -0.551 13.633 1 93.88 91 GLU A N 1
ATOM 717 C CA . GLU A 1 91 ? -8.625 0.502 13.086 1 93.88 91 GLU A CA 1
ATOM 718 C C . GLU A 1 91 ? -8.375 0.693 11.594 1 93.88 91 GLU A C 1
ATOM 720 O O . GLU A 1 91 ? -7.238 0.596 11.125 1 93.88 91 GLU A O 1
ATOM 725 N N . ILE A 1 92 ? -9.445 0.923 10.875 1 94.94 92 ILE A N 1
ATOM 726 C CA . ILE A 1 92 ? -9.398 1.392 9.5 1 94.94 92 ILE A CA 1
ATOM 727 C C . ILE A 1 92 ? -10.133 2.725 9.375 1 94.94 92 ILE A C 1
ATOM 729 O O . ILE A 1 92 ? -11.328 2.807 9.656 1 94.94 92 ILE A O 1
ATOM 733 N N . TRP A 1 93 ? -9.352 3.758 8.953 1 95 93 TRP A N 1
ATOM 734 C CA . TRP A 1 93 ? -9.938 5.094 8.875 1 95 93 TRP A CA 1
ATOM 735 C C . TRP A 1 93 ? -9.977 5.594 7.434 1 95 93 TRP A C 1
ATOM 737 O O . TRP A 1 93 ? -9.078 5.285 6.641 1 95 93 TRP A O 1
ATOM 747 N N . HIS A 1 94 ? -11.016 6.281 7.129 1 93.75 94 HIS A N 1
ATOM 748 C CA . HIS A 1 94 ? -11.234 6.98 5.867 1 93.75 94 HIS A CA 1
ATOM 749 C C . HIS A 1 94 ? -11.203 8.492 6.062 1 93.75 94 HIS A C 1
ATOM 751 O O . HIS A 1 94 ? -12.039 9.047 6.777 1 93.75 94 HIS A O 1
ATOM 757 N N . TRP A 1 95 ? -10.188 9.133 5.441 1 91.31 95 TRP A N 1
ATOM 758 C CA . TRP A 1 95 ? -10.016 10.578 5.5 1 91.31 95 TRP A CA 1
ATOM 759 C C . TRP A 1 95 ? -10.562 11.242 4.246 1 91.31 95 TRP A C 1
ATOM 761 O O . TRP A 1 95 ? -10.055 11.031 3.145 1 91.31 95 TRP A O 1
ATOM 771 N N . SER A 1 96 ? -11.656 12.023 4.402 1 86.94 96 SER A N 1
ATOM 772 C CA . SER A 1 96 ? -12.289 12.703 3.271 1 86.94 96 SER A CA 1
ATOM 773 C C . SER A 1 96 ? -12.234 14.219 3.434 1 86.94 96 SER A C 1
ATOM 775 O O . SER A 1 96 ? -12.383 14.734 4.543 1 86.94 96 SER A O 1
ATOM 777 N N . THR A 1 97 ? -11.758 14.82 2.32 1 73.25 97 THR A N 1
ATOM 778 C CA . THR A 1 97 ? -11.852 16.266 2.363 1 73.25 97 THR A CA 1
ATOM 779 C C . THR A 1 97 ? -13.297 16.719 2.158 1 73.25 97 THR A C 1
ATOM 781 O O . THR A 1 97 ? -14.047 16.094 1.405 1 73.25 97 THR A O 1
ATOM 784 N N . LYS A 1 98 ? -14.008 17.109 3.094 1 58.97 98 LYS A N 1
ATOM 785 C CA . LYS A 1 98 ? -15.391 17.578 3.051 1 58.97 98 LYS A CA 1
ATOM 786 C C . LYS A 1 98 ? -15.711 18.219 1.704 1 58.97 98 LYS A C 1
ATOM 788 O O . LYS A 1 98 ? -14.836 18.812 1.069 1 58.97 98 LYS A O 1
ATOM 793 N N . ASN A 1 99 ? -16.812 17.609 1.069 1 49.75 99 ASN A N 1
ATOM 794 C CA . ASN A 1 99 ? -17.406 18.375 -0.017 1 49.75 99 ASN A CA 1
ATOM 795 C C . ASN A 1 99 ? -17.328 19.875 0.247 1 49.75 99 ASN A C 1
ATOM 797 O O . ASN A 1 99 ? -17.969 20.375 1.18 1 49.75 99 ASN A O 1
ATOM 801 N N . LYS A 1 100 ? -16.344 20.5 0.072 1 45.47 100 LYS A N 1
ATOM 802 C CA . LYS A 1 100 ? -16.516 21.938 -0.056 1 45.47 100 LYS A CA 1
ATOM 803 C C . LYS A 1 100 ? -17.734 22.281 -0.918 1 45.47 100 LYS A C 1
ATOM 805 O O . LYS A 1 100 ? -17.625 22.359 -2.143 1 45.47 100 LYS A O 1
ATOM 810 N N . ILE A 1 101 ? -18.859 21.844 -0.985 1 39.16 101 ILE A N 1
ATOM 811 C CA . ILE A 1 101 ? -19.75 22.812 -1.608 1 39.16 101 ILE A CA 1
ATOM 812 C C . ILE A 1 101 ? -19.391 24.219 -1.142 1 39.16 101 ILE A C 1
ATOM 814 O O . ILE A 1 101 ? -19.203 25.125 -1.961 1 39.16 101 ILE A O 1
ATOM 818 N N . GLN A 1 102 ? -20.516 25.031 -0.322 1 37.84 102 GLN A N 1
ATOM 819 C CA . GLN A 1 102 ? -20.984 26.422 -0.358 1 37.84 102 GLN A CA 1
ATOM 820 C C . GLN A 1 102 ? -19.969 27.359 0.264 1 37.84 102 GLN A C 1
ATOM 822 O O . GLN A 1 102 ? -19.797 28.5 -0.197 1 37.84 102 GLN A O 1
ATOM 827 N N . SER A 1 103 ? -19.781 27.375 1.725 1 35.94 103 SER A N 1
ATOM 828 C CA . SER A 1 103 ? -19.562 28.656 2.383 1 35.94 103 SER A CA 1
ATOM 829 C C . SER A 1 103 ? -18.125 29.125 2.209 1 35.94 103 SER A C 1
ATOM 831 O O . SER A 1 103 ? -17.797 30.266 2.545 1 35.94 103 SER A O 1
ATOM 833 N N . ILE A 1 104 ? -17.094 28.344 2.475 1 38.84 104 ILE A N 1
ATOM 834 C CA . ILE A 1 104 ? -15.922 29.203 2.473 1 38.84 104 ILE A CA 1
ATOM 835 C C . ILE A 1 104 ? -15.695 29.766 1.069 1 38.84 104 ILE A C 1
ATOM 837 O O . ILE A 1 104 ? -15.32 29.047 0.153 1 38.84 104 ILE A O 1
ATOM 841 N N . THR A 1 105 ? -16.5 30.531 0.401 1 36.78 105 THR A N 1
ATOM 842 C CA . THR A 1 105 ? -16.375 31.625 -0.557 1 36.78 105 THR A CA 1
ATOM 843 C C . THR A 1 105 ? -14.938 32.125 -0.608 1 36.78 105 THR A C 1
ATOM 845 O O . THR A 1 105 ? -14.422 32.438 -1.683 1 36.78 105 THR A O 1
ATOM 848 N N . SER A 1 106 ? -14.445 33 0.45 1 37.28 106 SER A N 1
ATOM 849 C CA . SER A 1 106 ? -13.398 33.969 0.26 1 37.28 106 SER A CA 1
ATOM 850 C C . SER A 1 106 ? -12.031 33.312 0.079 1 37.28 106 SER A C 1
ATOM 852 O O . SER A 1 106 ? -11.023 34 -0.079 1 37.28 106 SER A O 1
ATOM 854 N N . LEU A 1 107 ? -11.773 32.25 0.868 1 39.78 107 LEU A N 1
ATOM 855 C CA . LEU A 1 107 ? -10.398 31.922 0.521 1 39.78 107 LEU A CA 1
ATOM 856 C C . LEU A 1 107 ? -10.305 31.422 -0.92 1 39.78 107 LEU A C 1
ATOM 858 O O . LEU A 1 107 ? -10.969 30.469 -1.298 1 39.78 107 LEU A O 1
ATOM 862 N N . ASP A 1 108 ? -10.109 32.25 -1.919 1 40.47 108 ASP A N 1
ATOM 863 C CA . ASP A 1 108 ? -9.992 32.156 -3.371 1 40.47 108 ASP A CA 1
ATOM 864 C C . ASP A 1 108 ? -9.648 30.734 -3.803 1 40.47 108 ASP A C 1
ATOM 866 O O . ASP A 1 108 ? -10.242 30.203 -4.746 1 40.47 108 ASP A O 1
ATOM 870 N N . ASN A 1 109 ? -8.234 30.406 -3.816 1 42.56 109 ASN A N 1
ATOM 871 C CA . ASN A 1 109 ? -7.559 29.422 -4.656 1 42.56 109 ASN A CA 1
ATOM 872 C C . ASN A 1 109 ? -7.973 27.984 -4.297 1 42.56 109 ASN A C 1
ATOM 874 O O . ASN A 1 109 ? -7.77 27.547 -3.164 1 42.56 109 ASN A O 1
ATOM 878 N N . ASN A 1 110 ? -9.094 27.266 -4.781 1 45.34 110 ASN A N 1
ATOM 879 C CA . ASN A 1 110 ? -9.664 25.938 -4.992 1 45.34 110 ASN A CA 1
ATOM 880 C C . ASN A 1 110 ? -8.68 24.844 -4.602 1 45.34 110 ASN A C 1
ATOM 882 O O . ASN A 1 110 ? -9.086 23.719 -4.277 1 45.34 110 ASN A O 1
ATOM 886 N N . ASP A 1 111 ? -7.457 24.828 -5.109 1 51.12 111 ASP A N 1
ATOM 887 C CA . ASP A 1 111 ? -6.48 23.766 -5.262 1 51.12 111 ASP A CA 1
ATOM 888 C C . ASP A 1 111 ? -5.777 23.469 -3.936 1 51.12 111 ASP A C 1
ATOM 890 O O . ASP A 1 111 ? -4.586 23.156 -3.916 1 51.12 111 ASP A O 1
ATOM 894 N N . VAL A 1 112 ? -6.41 23.844 -2.871 1 54.91 112 VAL A N 1
ATOM 895 C CA . VAL A 1 112 ? -5.539 23.641 -1.718 1 54.91 112 VAL A CA 1
ATOM 896 C C . VAL A 1 112 ? -5.445 22.156 -1.389 1 54.91 112 VAL A C 1
ATOM 898 O O . VAL A 1 112 ? -6.461 21.5 -1.118 1 54.91 112 VAL A O 1
ATOM 901 N N . ASN A 1 113 ? -4.402 21.547 -1.617 1 67.56 113 ASN A N 1
ATOM 902 C CA . ASN A 1 113 ? -4.047 20.203 -1.155 1 67.56 113 ASN A CA 1
ATOM 903 C C . ASN A 1 113 ? -4.082 20.109 0.367 1 67.56 113 ASN A C 1
ATOM 905 O O . ASN A 1 113 ? -3.211 20.656 1.047 1 67.56 113 ASN A O 1
ATOM 909 N N . VAL A 1 114 ? -5.309 19.672 1.003 1 72.88 114 VAL A N 1
ATOM 910 C CA . VAL A 1 114 ? -5.547 19.594 2.441 1 72.88 114 VAL A CA 1
ATOM 911 C C . VAL A 1 114 ? -4.336 18.969 3.131 1 72.88 114 VAL A C 1
ATOM 913 O O . VAL A 1 114 ? -4.07 19.234 4.305 1 72.88 114 VAL A O 1
ATOM 916 N N . TRP A 1 115 ? -3.697 18.156 2.428 1 74.88 115 TRP A N 1
ATOM 917 C CA . TRP A 1 115 ? -2.561 17.469 3.027 1 7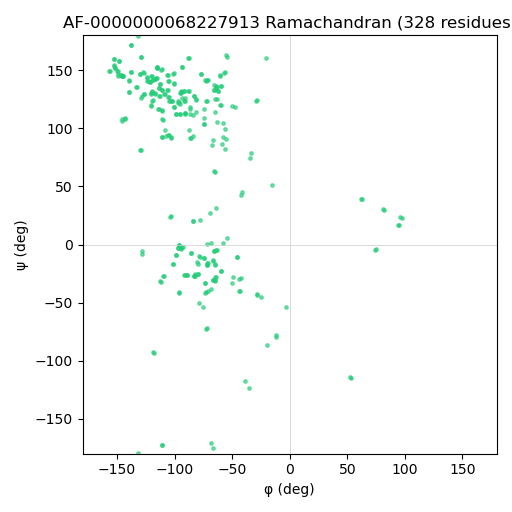4.88 115 TRP A CA 1
ATOM 918 C C . TRP A 1 115 ? -1.385 18.422 3.221 1 74.88 115 TRP A C 1
ATOM 920 O O . TRP A 1 115 ? -0.459 18.125 3.98 1 74.88 115 TRP A O 1
ATOM 930 N N . LEU A 1 116 ? -1.51 19.547 2.473 1 68.19 116 LEU A N 1
ATOM 931 C CA . LEU A 1 116 ? -0.499 20.594 2.621 1 68.19 116 LEU A CA 1
ATOM 932 C C . LEU A 1 116 ? -0.989 21.703 3.547 1 68.19 116 LEU A C 1
ATOM 934 O O . LEU A 1 116 ? -0.243 22.625 3.859 1 68.19 116 LEU A O 1
ATOM 938 N N . ALA A 1 117 ? -2.209 21.547 3.82 1 64.69 117 ALA A N 1
ATOM 939 C CA . ALA A 1 117 ? -2.826 22.688 4.492 1 64.69 117 ALA A CA 1
ATOM 940 C C . ALA A 1 117 ? -2.371 22.781 5.945 1 64.69 117 ALA A C 1
ATOM 942 O O . ALA A 1 117 ? -2.051 21.766 6.57 1 64.69 117 ALA A O 1
ATOM 943 N N . PRO A 1 118 ? -2.209 24.047 6.246 1 60.81 118 PRO A N 1
ATOM 944 C CA . PRO A 1 118 ? -1.888 24.234 7.66 1 60.81 118 PRO A CA 1
ATOM 945 C C . PRO A 1 118 ? -2.916 23.609 8.594 1 60.81 118 PRO A C 1
ATOM 947 O O . PRO A 1 118 ? -3.98 23.172 8.141 1 60.81 118 PRO A O 1
ATOM 950 N N . ASP A 1 119 ? -2.562 23.422 9.82 1 60.41 119 ASP A N 1
ATOM 951 C CA . ASP A 1 119 ? -3.314 22.734 10.867 1 60.41 119 ASP A CA 1
ATOM 952 C C . ASP A 1 119 ? -4.781 23.156 10.859 1 60.41 119 ASP A C 1
ATOM 954 O O . ASP A 1 119 ? -5.672 22.344 11.07 1 60.41 119 ASP A O 1
ATOM 958 N N . ASN A 1 120 ? -5.02 24.469 10.633 1 58.16 120 ASN A N 1
ATOM 959 C CA . ASN A 1 120 ? -6.387 24.969 10.695 1 58.16 120 ASN A CA 1
ATOM 960 C C . ASN A 1 120 ? -7.262 24.359 9.609 1 58.16 120 ASN A C 1
ATOM 962 O O . ASN A 1 120 ? -8.469 24.188 9.797 1 58.16 120 ASN A O 1
ATOM 966 N N . VAL A 1 121 ? -6.629 24 8.523 1 58.09 121 VAL A N 1
ATOM 967 C CA . VAL A 1 121 ? -7.363 23.391 7.414 1 58.09 121 VAL A CA 1
ATOM 968 C C . VAL A 1 121 ? -7.609 21.906 7.707 1 58.09 121 VAL A C 1
ATOM 970 O O . VAL A 1 121 ? -8.602 21.344 7.25 1 58.09 121 VAL A O 1
ATOM 973 N N . LYS A 1 122 ? -6.719 21.375 8.547 1 59.59 122 LYS A N 1
ATOM 974 C CA . LYS A 1 122 ? -6.902 19.969 8.914 1 59.59 122 LYS A CA 1
ATOM 975 C C . LYS A 1 122 ? -8.25 19.75 9.594 1 59.59 122 LYS A C 1
ATOM 977 O O . LYS A 1 122 ? -8.805 18.641 9.555 1 59.59 122 LYS A O 1
ATOM 982 N N . ASN A 1 123 ? -8.68 20.891 10.109 1 63.31 123 ASN A N 1
ATOM 983 C CA . ASN A 1 123 ? -10.039 20.812 10.641 1 63.31 123 ASN A CA 1
ATOM 984 C C . ASN A 1 123 ? -11.055 20.531 9.539 1 63.31 123 ASN A C 1
ATOM 986 O O . ASN A 1 123 ? -12.219 20.234 9.82 1 63.31 123 ASN A O 1
ATOM 990 N N . LYS A 1 124 ? -10.469 20.531 8.367 1 67.81 124 LYS A N 1
ATOM 991 C CA . LYS A 1 124 ? -11.344 20.328 7.219 1 67.81 124 LYS A CA 1
ATOM 992 C C . LYS A 1 124 ? -11.414 18.844 6.84 1 67.81 124 LYS A C 1
ATOM 994 O O . LYS A 1 124 ? -12.219 18.453 5.992 1 67.81 124 LYS A O 1
ATOM 999 N N . LEU A 1 125 ? -10.703 18.062 7.527 1 78.75 125 LEU A N 1
ATOM 1000 C CA . LEU A 1 125 ? -10.734 16.641 7.227 1 78.75 125 LEU A CA 1
ATOM 1001 C C . LEU A 1 125 ? -11.789 15.93 8.062 1 78.75 125 LEU A C 1
ATOM 1003 O O . LEU A 1 125 ? -11.914 16.188 9.258 1 78.75 125 LEU A O 1
ATOM 1007 N N . GLU A 1 126 ? -12.68 15.273 7.316 1 84.12 126 GLU A N 1
ATOM 1008 C CA . GLU A 1 126 ? -13.586 14.359 8 1 84.12 126 GLU A CA 1
ATOM 1009 C C . GLU A 1 126 ? -13.008 12.945 8.039 1 84.12 126 GLU A C 1
ATOM 1011 O O . GLU A 1 126 ? -12.492 12.445 7.039 1 84.12 126 GLU A O 1
ATOM 1016 N N . VAL A 1 127 ? -13.07 12.406 9.25 1 88.69 127 VAL A N 1
ATOM 1017 C CA . VAL A 1 127 ? -12.531 11.062 9.438 1 88.69 127 VAL A CA 1
ATOM 1018 C C . VAL A 1 127 ? -13.664 10.086 9.758 1 88.69 127 VAL A C 1
ATOM 1020 O O . VAL A 1 127 ? -14.461 10.336 10.672 1 88.69 127 VAL A O 1
ATOM 1023 N N . PHE A 1 128 ? -13.727 9 9.016 1 87.69 128 PHE A N 1
ATOM 1024 C CA . PHE A 1 128 ? -14.727 7.957 9.227 1 87.69 128 PHE A CA 1
ATOM 1025 C C . PHE A 1 128 ? -14.062 6.621 9.547 1 87.69 128 PHE A C 1
ATOM 1027 O O . PHE A 1 128 ? -13.023 6.289 8.977 1 87.69 128 PHE A O 1
ATOM 1034 N N . THR A 1 129 ? -14.695 5.926 10.461 1 89.06 129 THR A N 1
ATOM 1035 C CA . THR A 1 129 ? -14.266 4.555 10.711 1 89.06 129 THR A CA 1
ATOM 1036 C C . THR A 1 129 ? -14.977 3.582 9.781 1 89.06 129 THR A C 1
ATOM 1038 O O . THR A 1 129 ? -16.203 3.652 9.617 1 89.06 129 THR A O 1
ATOM 1041 N N . LEU A 1 130 ? -14.281 2.75 9.195 1 88.31 130 LEU A N 1
ATOM 1042 C CA . LEU A 1 130 ? -14.898 1.869 8.211 1 88.31 130 LEU A CA 1
ATOM 1043 C C . LEU A 1 130 ? -15.422 0.6 8.867 1 88.31 130 LEU A C 1
ATOM 1045 O O . LEU A 1 130 ? -16.297 -0.075 8.32 1 88.31 130 LEU A O 1
ATOM 1049 N N . MET A 1 131 ? -14.859 0.217 9.945 1 81.56 131 MET A N 1
ATOM 1050 C CA . MET A 1 131 ? -15.297 -0.965 10.68 1 81.56 131 MET A CA 1
ATOM 1051 C C . MET A 1 131 ? -14.977 -0.833 12.164 1 81.56 131 MET A C 1
ATOM 1053 O O . MET A 1 131 ? -14.102 -0.048 12.547 1 81.56 131 MET A O 1
ATOM 1057 N N . PRO A 1 132 ? -15.812 -1.571 12.922 1 80.75 132 PRO A N 1
ATOM 1058 C CA . PRO A 1 132 ? -15.469 -1.551 14.344 1 80.75 132 PRO A CA 1
ATOM 1059 C C . PRO A 1 132 ? -14.039 -2.023 14.609 1 80.75 132 PRO A C 1
ATOM 1061 O O . PRO A 1 132 ? -13.5 -2.838 13.852 1 80.75 132 PRO A O 1
ATOM 1064 N N . THR A 1 133 ? -13.508 -1.44 15.617 1 84.38 133 THR A N 1
ATOM 1065 C CA . THR A 1 133 ? -12.156 -1.828 15.977 1 84.38 133 THR A CA 1
ATOM 1066 C C . THR A 1 133 ? -12.086 -3.316 16.312 1 84.38 133 THR A C 1
ATOM 1068 O O . THR A 1 133 ? -12.828 -3.803 17.172 1 84.38 133 THR A O 1
ATOM 1071 N N . LEU A 1 134 ? -11.336 -4.109 15.656 1 81.69 134 LEU A N 1
ATOM 1072 C CA . LEU A 1 134 ? -11.227 -5.555 15.812 1 81.69 134 LEU A CA 1
ATOM 1073 C C . LEU A 1 134 ? -10.336 -5.906 17 1 81.69 134 LEU A C 1
ATOM 1075 O O . LEU A 1 134 ? -10.406 -7.016 17.531 1 81.69 134 LEU A O 1
ATOM 1079 N N . GLY A 1 135 ? -9.57 -5 17.484 1 86.44 135 GLY A N 1
ATOM 1080 C CA . GLY A 1 135 ? -8.641 -5.258 18.578 1 86.44 135 GLY A CA 1
ATOM 1081 C C . GLY A 1 135 ? -7.422 -6.047 18.141 1 86.44 135 GLY A C 1
ATOM 1082 O O . GLY A 1 135 ? -6.645 -6.504 18.984 1 86.44 135 GLY A O 1
ATOM 1083 N N . LYS A 1 136 ? -7.387 -6.445 16.938 1 90.19 136 LYS A N 1
ATOM 1084 C CA . LYS A 1 136 ? -6.219 -7.082 16.344 1 90.19 136 LYS A CA 1
ATOM 1085 C C . LYS A 1 136 ? -5.645 -6.223 15.219 1 90.19 136 LYS A C 1
ATOM 1087 O O . LYS A 1 136 ? -6.383 -5.523 14.523 1 90.19 136 LYS A O 1
ATOM 1092 N N . SER A 1 137 ? -4.426 -6.379 15.047 1 94.19 137 SER A N 1
ATOM 1093 C CA . SER A 1 137 ? -3.723 -5.539 14.086 1 94.19 137 SER A CA 1
ATOM 1094 C C . SER A 1 137 ? -4.25 -5.758 12.672 1 94.19 137 SER A C 1
ATOM 1096 O O . SER A 1 137 ? -4.449 -6.898 12.25 1 94.19 137 SER A O 1
ATOM 1098 N N . ILE A 1 138 ? -4.527 -4.652 11.969 1 93.88 138 ILE A N 1
ATOM 1099 C CA . ILE A 1 138 ? -4.734 -4.68 10.531 1 93.88 138 ILE A CA 1
ATOM 1100 C C . ILE A 1 138 ? -3.408 -4.434 9.812 1 93.88 138 ILE A C 1
ATOM 1102 O O . ILE A 1 138 ? -2.873 -3.324 9.844 1 93.88 138 ILE A O 1
ATOM 1106 N N . ASN A 1 139 ? -2.889 -5.387 9.117 1 93.5 139 ASN A N 1
ATOM 1107 C CA . ASN A 1 139 ? -1.53 -5.367 8.586 1 93.5 139 ASN A CA 1
ATOM 1108 C C . ASN A 1 139 ? -1.485 -4.773 7.184 1 93.5 139 ASN A C 1
ATOM 1110 O O . ASN A 1 139 ? -0.455 -4.25 6.758 1 93.5 139 ASN A O 1
ATOM 1114 N N . SER A 1 140 ? -2.549 -4.879 6.508 1 96 140 SER A N 1
ATOM 1115 C CA . SER A 1 140 ? -2.592 -4.441 5.113 1 96 140 SER A CA 1
ATOM 1116 C C . SER A 1 140 ? -3.996 -4.004 4.715 1 96 140 SER A C 1
ATOM 1118 O O . SER A 1 140 ? -4.984 -4.488 5.27 1 96 140 SER A O 1
ATOM 1120 N N . LEU A 1 141 ? -4.039 -3.104 3.764 1 95.88 141 LEU A N 1
ATOM 1121 C CA . LEU A 1 141 ? -5.301 -2.627 3.211 1 95.88 141 LEU A CA 1
ATOM 1122 C C . LEU A 1 141 ? -5.141 -2.234 1.746 1 95.88 141 LEU A C 1
ATOM 1124 O O . LEU A 1 141 ? -4.066 -1.787 1.335 1 95.88 141 LEU A O 1
ATOM 1128 N N . ASP A 1 142 ? -6.18 -2.477 1.006 1 97.19 142 ASP A N 1
ATOM 1129 C CA . ASP A 1 142 ? -6.219 -2.023 -0.381 1 97.19 142 ASP A CA 1
ATOM 1130 C C . ASP A 1 142 ? -7.645 -1.688 -0.81 1 97.19 142 ASP A C 1
ATOM 1132 O O . ASP A 1 142 ? -8.609 -2.154 -0.197 1 97.19 142 ASP A O 1
ATOM 1136 N N . LEU A 1 143 ? -7.672 -0.878 -1.826 1 95.75 143 LEU A N 1
ATOM 1137 C CA . LEU A 1 143 ? -8.961 -0.338 -2.246 1 95.75 143 LEU A CA 1
ATOM 1138 C C . LEU A 1 143 ? -9.227 -0.647 -3.715 1 95.75 143 LEU A C 1
ATOM 1140 O O . LEU A 1 143 ? -8.305 -0.611 -4.539 1 95.75 143 LEU A O 1
ATOM 1144 N N . SER A 1 144 ? -10.453 -0.905 -4.012 1 93.94 144 SER A N 1
ATOM 1145 C CA . SER A 1 144 ? -10.961 -1.06 -5.371 1 93.94 144 SER A CA 1
ATOM 1146 C C . SER A 1 144 ? -12.391 -0.534 -5.484 1 93.94 144 SER A C 1
ATOM 1148 O O . SER A 1 144 ? -13.328 -1.149 -4.973 1 93.94 144 SER A O 1
ATOM 1150 N N . LYS A 1 145 ? -12.508 0.634 -6.168 1 93.12 145 LYS A N 1
ATOM 1151 C CA . LYS A 1 145 ? -13.805 1.3 -6.242 1 93.12 145 LYS A CA 1
ATOM 1152 C C . LYS A 1 145 ? -14.406 1.488 -4.852 1 93.12 145 LYS A C 1
ATOM 1154 O O . LYS A 1 145 ? -13.82 2.16 -4 1 93.12 145 LYS A O 1
ATOM 1159 N N . ASN A 1 146 ? -15.484 0.842 -4.594 1 91.75 146 ASN A N 1
ATOM 1160 C CA . ASN A 1 146 ? -16.156 1.033 -3.311 1 91.75 146 ASN A CA 1
ATOM 1161 C C . ASN A 1 146 ? -15.906 -0.14 -2.367 1 91.75 146 ASN A C 1
ATOM 1163 O O . ASN A 1 146 ? -16.688 -0.369 -1.437 1 91.75 146 ASN A O 1
ATOM 1167 N N . ARG A 1 147 ? -14.836 -0.837 -2.596 1 92.06 147 ARG A N 1
ATOM 1168 C CA . ARG A 1 147 ? -14.484 -1.987 -1.768 1 92.06 147 ARG A CA 1
ATOM 1169 C C . ARG A 1 147 ? -13.133 -1.786 -1.091 1 92.06 147 ARG A C 1
ATOM 1171 O O . ARG A 1 147 ? -12.227 -1.191 -1.673 1 92.06 147 ARG A O 1
ATOM 1178 N N . VAL A 1 148 ? -13.07 -2.291 0.094 1 93.44 148 VAL A N 1
ATOM 1179 C CA . VAL A 1 148 ? -11.82 -2.303 0.846 1 93.44 148 VAL A CA 1
ATOM 1180 C C . VAL A 1 148 ? -11.508 -3.723 1.315 1 93.44 148 VAL A C 1
ATOM 1182 O O . VAL A 1 148 ? -12.391 -4.418 1.829 1 93.44 148 VAL A O 1
ATOM 1185 N N . ILE A 1 149 ? -10.32 -4.16 1.047 1 92.12 149 ILE A N 1
ATOM 1186 C CA . ILE A 1 149 ? -9.859 -5.445 1.562 1 92.12 149 ILE A CA 1
ATOM 1187 C C . ILE A 1 149 ? -8.742 -5.223 2.582 1 92.12 149 ILE A C 1
ATOM 1189 O O . ILE A 1 149 ? -7.914 -4.328 2.416 1 92.12 149 ILE A O 1
ATOM 1193 N N . CYS A 1 150 ? -8.75 -5.918 3.635 1 93.5 150 CYS A N 1
ATOM 1194 C CA . CYS A 1 150 ? -7.703 -5.762 4.637 1 93.5 150 CYS A CA 1
ATOM 1195 C C . CYS A 1 150 ? -7.277 -7.117 5.195 1 93.5 150 CYS A C 1
ATOM 1197 O O . CYS A 1 150 ? -8.086 -8.047 5.266 1 93.5 150 CYS A O 1
ATOM 1199 N N . GLY A 1 151 ? -6 -7.266 5.41 1 91.19 151 GLY A N 1
ATOM 1200 C CA . GLY A 1 151 ? -5.445 -8.414 6.109 1 91.19 151 GLY A CA 1
ATOM 1201 C C . GLY A 1 151 ? -5.246 -8.172 7.594 1 91.19 151 GLY A C 1
ATOM 1202 O O . GLY A 1 151 ? -4.652 -7.164 7.988 1 91.19 151 GLY A O 1
ATOM 1203 N N . CYS A 1 152 ? -5.719 -9.117 8.383 1 88.94 152 CYS A N 1
ATOM 1204 C CA . CYS A 1 152 ? -5.668 -8.961 9.836 1 88.94 152 CYS A CA 1
ATOM 1205 C C . CYS A 1 152 ? -4.758 -10.016 10.461 1 88.94 152 CYS A C 1
ATOM 1207 O O . CYS A 1 152 ? -4.598 -11.109 9.914 1 88.94 152 CYS A O 1
ATOM 1209 N N . ALA A 1 153 ? -4.188 -9.672 11.609 1 85.81 153 ALA A N 1
ATOM 1210 C CA . ALA A 1 153 ? -3.25 -10.547 12.312 1 85.81 153 ALA A CA 1
ATOM 1211 C C . ALA A 1 153 ? -3.945 -11.805 12.82 1 85.81 153 ALA A C 1
ATOM 1213 O O . ALA A 1 153 ? -3.287 -12.797 13.148 1 85.81 153 ALA A O 1
ATOM 1214 N N . ASN A 1 154 ? -5.242 -11.898 12.859 1 77.69 154 ASN A N 1
ATOM 1215 C CA . ASN A 1 154 ? -5.953 -13.109 13.266 1 77.69 154 ASN A CA 1
ATOM 1216 C C . ASN A 1 154 ? -6.105 -14.086 12.102 1 77.69 154 ASN A C 1
ATOM 1218 O O . ASN A 1 154 ? -7.027 -14.898 12.094 1 77.69 154 ASN A O 1
ATOM 1222 N N . GLU A 1 155 ? -5.234 -13.891 11.109 1 78.25 155 GLU A N 1
ATOM 1223 C CA . GLU A 1 155 ? -5.211 -14.766 9.938 1 78.25 155 GLU A CA 1
ATOM 1224 C C . GLU A 1 155 ? -6.535 -14.711 9.18 1 78.25 155 GLU A C 1
ATOM 1226 O O . GLU A 1 155 ? -7.078 -15.742 8.797 1 78.25 155 GLU A O 1
ATOM 1231 N N . ALA A 1 156 ? -7.043 -13.578 9.109 1 80.56 156 ALA A N 1
ATOM 1232 C CA . ALA A 1 156 ? -8.305 -13.352 8.414 1 80.56 156 ALA A CA 1
ATOM 1233 C C . ALA A 1 156 ? -8.188 -12.188 7.426 1 80.56 156 ALA A C 1
ATOM 1235 O O . ALA A 1 156 ? -7.398 -11.266 7.645 1 80.56 156 ALA A O 1
ATOM 1236 N N . ILE A 1 157 ? -8.914 -12.375 6.395 1 86.31 157 ILE A N 1
ATOM 1237 C CA . ILE A 1 157 ? -9.078 -11.297 5.422 1 86.31 157 ILE A CA 1
ATOM 1238 C C . ILE A 1 157 ? -10.516 -10.773 5.473 1 86.31 157 ILE A C 1
ATOM 1240 O O . ILE A 1 157 ? -11.469 -11.555 5.531 1 86.31 157 ILE A O 1
ATOM 1244 N N . TYR A 1 158 ? -10.617 -9.508 5.52 1 86.19 158 TYR A N 1
ATOM 1245 C CA . TYR A 1 158 ? -11.93 -8.875 5.523 1 86.19 158 TYR A CA 1
ATOM 1246 C C . TYR A 1 158 ? -12.164 -8.078 4.242 1 86.19 158 TYR A C 1
ATOM 1248 O O . TYR A 1 158 ? -11.258 -7.387 3.764 1 86.19 158 TYR A O 1
ATOM 1256 N N . LEU A 1 159 ? -13.32 -8.273 3.732 1 88.19 159 LEU A N 1
ATOM 1257 C CA . LEU A 1 159 ? -13.758 -7.5 2.576 1 88.19 159 LEU A CA 1
ATOM 1258 C C . LEU A 1 159 ? -14.93 -6.594 2.939 1 88.19 159 LEU A C 1
ATOM 1260 O O . LEU A 1 159 ? -16 -7.078 3.334 1 88.19 159 LEU A O 1
ATOM 1264 N N . ILE A 1 160 ? -14.703 -5.324 2.842 1 88.31 160 ILE A N 1
ATOM 1265 C CA . ILE A 1 160 ? -15.727 -4.32 3.107 1 88.31 160 ILE A CA 1
ATOM 1266 C C . ILE A 1 160 ? -16.312 -3.812 1.788 1 88.31 160 ILE A C 1
ATOM 1268 O O . ILE A 1 160 ? -15.594 -3.219 0.977 1 88.31 160 ILE A O 1
ATOM 1272 N N . ASN A 1 161 ? -17.578 -4 1.564 1 87.31 161 ASN A N 1
ATOM 1273 C CA . ASN A 1 161 ? -18.25 -3.566 0.341 1 87.31 161 ASN A CA 1
ATOM 1274 C C . ASN A 1 161 ? -19.125 -2.346 0.587 1 87.31 161 ASN A C 1
ATOM 1276 O O . ASN A 1 161 ? -19.688 -2.186 1.673 1 87.31 161 ASN A O 1
ATOM 1280 N N . GLY A 1 162 ? -19.172 -1.549 -0.408 1 86.69 162 GLY A N 1
ATOM 1281 C CA . GLY A 1 162 ? -20.125 -0.439 -0.367 1 86.69 162 GLY A CA 1
ATOM 1282 C C . GLY A 1 162 ? -19.609 0.745 0.432 1 86.69 162 GLY A C 1
ATOM 1283 O O . GLY A 1 162 ? -20.375 1.386 1.158 1 86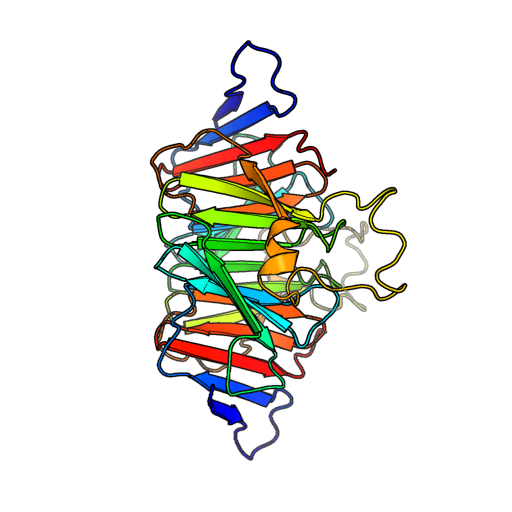.69 162 GLY A O 1
ATOM 1284 N N . VAL A 1 163 ? -18.391 0.938 0.469 1 86.88 163 VAL A N 1
ATOM 1285 C CA . VAL A 1 163 ? -17.812 2.094 1.146 1 86.88 163 VAL A CA 1
ATOM 1286 C C . VAL A 1 163 ? -18.266 3.379 0.455 1 86.88 163 VAL A C 1
ATOM 1288 O O . VAL A 1 163 ? -18.141 3.514 -0.764 1 86.88 163 VAL A O 1
ATOM 1291 N N . LYS A 1 164 ? -18.844 4.285 1.193 1 83.69 164 LYS A N 1
ATOM 1292 C CA . LYS A 1 164 ? -19.312 5.562 0.657 1 83.69 164 LYS A CA 1
ATOM 1293 C C . LYS A 1 164 ? -18.156 6.555 0.542 1 83.69 164 LYS A C 1
ATOM 1295 O O . LYS A 1 164 ? -17.406 6.762 1.5 1 83.69 164 LYS A O 1
ATOM 1300 N N . LEU A 1 165 ? -18.016 7.02 -0.61 1 81.5 165 LEU A N 1
ATOM 1301 C CA . LEU A 1 165 ? -17 8.047 -0.863 1 81.5 165 LEU A CA 1
ATOM 1302 C C . LEU A 1 165 ? -17.656 9.414 -1.04 1 81.5 165 LEU A C 1
ATOM 1304 O O . LEU A 1 165 ? -18.266 9.688 -2.074 1 81.5 165 LEU A O 1
ATOM 1308 N N . PRO A 1 166 ? -17.75 10.156 -0.028 1 70.12 166 PRO A N 1
ATOM 1309 C CA . PRO A 1 166 ? -18.438 11.445 -0.133 1 70.12 166 PRO A CA 1
ATOM 1310 C C . PRO A 1 166 ? -17.859 12.336 -1.222 1 70.12 166 PRO A C 1
ATOM 1312 O O . PRO A 1 166 ? -16.672 12.211 -1.568 1 70.12 166 PRO A O 1
ATOM 1315 N N . MET B 1 1 ? -11.227 -20.609 2.211 1 30.5 1 MET B N 1
ATOM 1316 C CA . MET B 1 1 ? -11.461 -19.234 2.656 1 30.5 1 MET B CA 1
ATOM 1317 C C . MET B 1 1 ? -12.93 -19.031 3.029 1 30.5 1 MET B C 1
ATOM 1319 O O . MET B 1 1 ? -13.82 -19.5 2.326 1 30.5 1 MET B O 1
ATOM 1323 N N . LYS B 1 2 ? -13.266 -19.078 4.332 1 41.38 2 LYS B N 1
ATOM 1324 C CA . LYS B 1 2 ? -14.648 -18.828 4.727 1 41.38 2 LYS B CA 1
ATOM 1325 C C . LYS B 1 2 ? -14.938 -17.328 4.801 1 41.38 2 LYS B C 1
ATOM 1327 O O . LYS B 1 2 ? -14.086 -16.547 5.242 1 41.38 2 LYS B O 1
ATOM 1332 N N . ILE B 1 3 ? -15.773 -16.828 3.965 1 43.31 3 ILE B N 1
ATOM 1333 C CA . ILE B 1 3 ? -16.234 -15.438 3.906 1 43.31 3 ILE B CA 1
ATOM 1334 C C . ILE B 1 3 ? -17.438 -15.258 4.82 1 43.31 3 ILE B C 1
ATOM 1336 O O . ILE B 1 3 ? -18.422 -16.016 4.734 1 43.31 3 ILE B O 1
ATOM 1340 N N . TRP B 1 4 ? -17.25 -14.781 5.949 1 44.84 4 TRP B N 1
ATOM 1341 C CA . TRP B 1 4 ? -18.422 -14.477 6.777 1 44.84 4 TRP B CA 1
ATOM 1342 C C . TRP B 1 4 ? -18.875 -13.039 6.555 1 44.84 4 TRP B C 1
ATOM 1344 O O . TRP B 1 4 ? -18.062 -12.117 6.52 1 44.84 4 TRP B O 1
ATOM 1354 N N . ASP B 1 5 ? -19.953 -12.992 6.004 1 47.53 5 ASP B N 1
ATOM 1355 C CA . ASP B 1 5 ? -20.641 -11.703 5.953 1 47.53 5 ASP B CA 1
ATOM 1356 C C . ASP B 1 5 ? -20.891 -11.156 7.355 1 47.53 5 ASP B C 1
ATOM 1358 O O . ASP B 1 5 ? -21.688 -11.727 8.109 1 47.53 5 ASP B O 1
ATOM 1362 N N . LEU B 1 6 ? -20.016 -10.5 7.898 1 44.44 6 LEU B N 1
ATOM 1363 C CA . LEU B 1 6 ? -20.203 -9.977 9.25 1 44.44 6 LEU B CA 1
ATOM 1364 C C . LEU B 1 6 ? -21.25 -8.875 9.258 1 44.44 6 LEU B C 1
ATOM 1366 O O . LEU B 1 6 ? -21.312 -8.07 10.195 1 44.44 6 LEU B O 1
ATOM 1370 N N . ARG B 1 7 ? -22.156 -9.039 8.219 1 42.44 7 ARG B N 1
ATOM 1371 C CA . ARG B 1 7 ? -23.203 -8.031 8.203 1 42.44 7 ARG B CA 1
ATOM 1372 C C . ARG B 1 7 ? -23.984 -8.023 9.516 1 42.44 7 ARG B C 1
ATOM 1374 O O . ARG B 1 7 ? -24.266 -9.078 10.086 1 42.44 7 ARG B O 1
ATOM 1381 N N . SER B 1 8 ? -23.797 -7.078 10.406 1 44.09 8 SER B N 1
ATOM 1382 C CA . SER B 1 8 ? -24.828 -6.918 11.422 1 44.09 8 SER B CA 1
ATOM 1383 C C . SER B 1 8 ? -26.219 -6.824 10.797 1 44.09 8 SER B C 1
ATOM 1385 O O . SER B 1 8 ? -26.391 -6.234 9.727 1 44.09 8 SER B O 1
ATOM 1387 N N . PRO B 1 9 ? -27.25 -7.68 11.016 1 42.12 9 PRO B N 1
ATOM 1388 C CA . PRO B 1 9 ? -28.625 -7.574 10.547 1 42.12 9 PRO B CA 1
ATOM 1389 C C . PRO B 1 9 ? -29.078 -6.129 10.344 1 42.12 9 PRO B C 1
ATOM 1391 O O . PRO B 1 9 ? -30.109 -5.883 9.711 1 42.12 9 PRO B O 1
ATOM 1394 N N . PHE B 1 10 ? -28.766 -5.164 11.258 1 41.31 10 PHE B N 1
ATOM 1395 C CA . PHE B 1 10 ? -29.391 -3.846 11.188 1 41.31 10 PHE B CA 1
ATOM 1396 C C . PHE B 1 10 ? -28.906 -3.09 9.953 1 41.31 10 PHE B C 1
ATOM 1398 O O . PHE B 1 10 ? -27.938 -3.494 9.312 1 41.31 10 PHE B O 1
ATOM 1405 N N . ASN B 1 11 ? -29.188 -1.591 9.648 1 39.84 11 ASN B N 1
ATOM 1406 C CA . ASN B 1 11 ? -29.172 -0.546 8.633 1 39.84 11 ASN B CA 1
ATOM 1407 C C . ASN B 1 11 ? -27.781 -0.364 8.031 1 39.84 11 ASN B C 1
ATOM 1409 O O . ASN B 1 11 ? -27.453 0.718 7.547 1 39.84 11 ASN B O 1
ATOM 1413 N N . LYS B 1 12 ? -26.609 -1.089 8.336 1 49.84 12 LYS B N 1
ATOM 1414 C CA . LYS B 1 12 ? -25.328 -0.47 7.977 1 49.84 12 LYS B CA 1
ATOM 1415 C C . LYS B 1 12 ? -24.953 -0.798 6.539 1 49.84 12 LYS B C 1
ATOM 1417 O O . LYS B 1 12 ? -25 -1.96 6.129 1 49.84 12 LYS B O 1
ATOM 1422 N N . PRO B 1 13 ? -24.797 0.286 5.547 1 50.28 13 PRO B N 1
ATOM 1423 C CA . PRO B 1 13 ? -24.5 0.268 4.109 1 50.28 13 PRO B CA 1
ATOM 1424 C C . PRO B 1 13 ? -23.297 -0.595 3.766 1 50.28 13 PRO B C 1
ATOM 1426 O O . PRO B 1 13 ? -23.219 -1.148 2.666 1 50.28 13 PRO B O 1
ATOM 1429 N N . THR B 1 14 ? -22.359 -0.695 4.531 1 55.75 14 THR B N 1
ATOM 1430 C CA . THR B 1 14 ? -21.188 -1.47 4.141 1 55.75 14 THR B CA 1
ATOM 1431 C C . THR B 1 14 ? -21.266 -2.895 4.68 1 55.75 14 THR B C 1
ATOM 1433 O O . THR B 1 14 ? -21.812 -3.123 5.762 1 55.75 14 THR B O 1
ATOM 1436 N N . ASN B 1 15 ? -21.234 -4.008 3.76 1 63.31 15 ASN B N 1
ATOM 1437 C CA . ASN B 1 15 ? -21.141 -5.406 4.172 1 63.31 15 ASN B CA 1
ATOM 1438 C C . ASN B 1 15 ? -19.688 -5.867 4.254 1 63.31 15 ASN B C 1
ATOM 1440 O O . ASN B 1 15 ? -18.859 -5.516 3.402 1 63.31 15 ASN B O 1
ATOM 1444 N N . THR B 1 16 ? -19.234 -6.441 5.434 1 62.47 16 THR B N 1
ATOM 1445 C CA . THR B 1 16 ? -17.891 -6.965 5.641 1 62.47 16 THR B CA 1
ATOM 1446 C C . THR B 1 16 ? -17.891 -8.492 5.617 1 62.47 16 THR B C 1
ATOM 1448 O O . THR B 1 16 ? -18.719 -9.125 6.27 1 62.47 16 THR B O 1
ATOM 1451 N N . PHE B 1 17 ? -17.078 -9.094 4.715 1 66.25 17 PHE B N 1
ATOM 1452 C CA . PHE B 1 17 ? -16.875 -10.531 4.613 1 66.25 17 PHE B CA 1
ATOM 1453 C C . PHE B 1 17 ? -15.516 -10.938 5.156 1 66.25 17 PHE B C 1
ATOM 1455 O O . PHE B 1 17 ? -14.523 -10.227 4.953 1 66.25 17 PHE B O 1
ATOM 1462 N N . MET B 1 18 ? -15.445 -12.008 6.016 1 65.12 18 MET B N 1
ATOM 1463 C CA . MET B 1 18 ? -14.188 -12.578 6.488 1 65.12 18 MET B CA 1
ATOM 1464 C C . MET B 1 18 ? -13.789 -13.797 5.66 1 65.12 18 MET B C 1
ATOM 1466 O O . MET B 1 18 ? -14.617 -14.68 5.414 1 65.12 18 MET B O 1
ATOM 1470 N N . LEU B 1 19 ? -12.633 -13.719 5.078 1 63.72 19 LEU B N 1
ATOM 1471 C CA . LEU B 1 19 ? -12.031 -14.82 4.34 1 63.72 19 LEU B CA 1
ATOM 1472 C C . LEU B 1 19 ? -10.93 -15.484 5.16 1 63.72 19 LEU B C 1
ATOM 1474 O O . LEU B 1 19 ? -9.969 -14.828 5.559 1 63.72 19 LEU B O 1
ATOM 1478 N N . SER B 1 20 ? -11.234 -16.516 5.945 1 59.88 20 SER B N 1
ATOM 1479 C CA . SER B 1 20 ? -10.242 -17.219 6.754 1 59.88 20 SER B CA 1
ATOM 1480 C C . SER B 1 20 ? -9.992 -18.625 6.215 1 59.88 20 SER B C 1
ATOM 1482 O O . SER B 1 20 ? -10.93 -19.328 5.805 1 59.88 20 SER B O 1
ATOM 1484 N N . GLY B 1 21 ? -8.883 -18.953 5.586 1 54.78 21 GLY B N 1
ATOM 1485 C CA . GLY B 1 21 ? -8.523 -20.328 5.328 1 54.78 21 GLY B CA 1
ATOM 1486 C C . GLY B 1 21 ? -7.316 -20.797 6.125 1 54.78 21 GLY B C 1
ATOM 1487 O O . GLY B 1 21 ? -6.648 -19.984 6.777 1 54.78 21 GLY B O 1
ATOM 1488 N N . ASP B 1 22 ? -7.199 -22.125 6.473 1 56.06 22 ASP B N 1
ATOM 1489 C CA . ASP B 1 22 ? -6.188 -22.75 7.309 1 56.06 22 ASP B CA 1
ATOM 1490 C C . ASP B 1 22 ? -4.785 -22.281 6.93 1 56.06 22 ASP B C 1
ATOM 1492 O O . ASP B 1 22 ? -3.838 -22.453 7.703 1 56.06 22 ASP B O 1
ATOM 1496 N N . GLN B 1 23 ? -4.652 -21.609 5.848 1 53.94 23 GLN B N 1
ATOM 1497 C CA . GLN B 1 23 ? -3.258 -21.719 5.438 1 53.94 23 GLN B CA 1
ATOM 1498 C C . GLN B 1 23 ? -2.654 -20.344 5.176 1 53.94 23 GLN B C 1
ATOM 1500 O O . GLN B 1 23 ? -1.442 -20.219 4.984 1 53.94 23 GLN B O 1
ATOM 1505 N N . VAL B 1 24 ? -3.309 -19.25 5.156 1 57.84 24 VAL B N 1
ATOM 1506 C CA . VAL B 1 24 ? -2.416 -18.172 4.746 1 57.84 24 VAL B CA 1
ATOM 1507 C C . VAL B 1 24 ? -2.762 -16.891 5.512 1 57.84 24 VAL B C 1
ATOM 1509 O O . VAL B 1 24 ? -3.92 -16.484 5.535 1 57.84 24 VAL B O 1
ATOM 1512 N N . THR B 1 25 ? -1.806 -16.516 6.473 1 76.69 25 THR B N 1
ATOM 1513 C CA . THR B 1 25 ? -1.826 -15.195 7.094 1 76.69 25 THR B CA 1
ATOM 1514 C C . THR B 1 25 ? -1.075 -14.18 6.234 1 76.69 25 THR B C 1
ATOM 1516 O O . THR B 1 25 ? 0.153 -14.094 6.297 1 76.69 25 THR B O 1
ATOM 1519 N N . PRO B 1 26 ? -1.801 -13.531 5.367 1 88.81 26 PRO B N 1
ATOM 1520 C CA . PRO B 1 26 ? -1.087 -12.586 4.496 1 88.81 26 PRO B CA 1
ATOM 1521 C C . PRO B 1 26 ? -0.455 -11.438 5.27 1 88.81 26 PRO B C 1
ATOM 1523 O O . PRO B 1 26 ? -1.018 -10.969 6.266 1 88.81 26 PRO B O 1
ATOM 1526 N N . THR B 1 27 ? 0.717 -11.148 4.918 1 93.88 27 THR B N 1
ATOM 1527 C CA . THR B 1 27 ? 1.385 -9.969 5.465 1 93.88 27 THR B CA 1
ATOM 1528 C C . THR B 1 27 ? 0.968 -8.711 4.707 1 93.88 27 THR B C 1
ATOM 1530 O O . THR B 1 27 ? 1.048 -7.605 5.242 1 93.88 27 THR B O 1
ATOM 1533 N N . CYS B 1 28 ? 0.592 -8.852 3.461 1 95.88 28 CYS B N 1
ATOM 1534 C CA . CYS B 1 28 ? 0.086 -7.75 2.645 1 95.88 28 CYS B CA 1
ATOM 1535 C C . CYS B 1 28 ? -0.86 -8.266 1.567 1 95.88 28 CYS B C 1
ATOM 1537 O O . CYS B 1 28 ? -0.838 -9.445 1.228 1 95.88 28 CYS B O 1
ATOM 1539 N N . LEU B 1 29 ? -1.714 -7.34 1.04 1 94.12 29 LEU B N 1
ATOM 1540 C CA . LEU B 1 29 ? -2.729 -7.676 0.046 1 94.12 29 LEU B CA 1
ATOM 1541 C C . LEU B 1 29 ? -2.943 -6.52 -0.924 1 94.12 29 LEU B C 1
ATOM 1543 O O . LEU B 1 29 ? -2.9 -5.352 -0.525 1 94.12 29 LEU B O 1
ATOM 1547 N N . VAL B 1 30 ? -3.221 -6.867 -2.15 1 96.25 30 VAL B N 1
ATOM 1548 C CA . VAL B 1 30 ? -3.629 -5.855 -3.117 1 96.25 30 VAL B CA 1
ATOM 1549 C C . VAL B 1 30 ? -4.66 -6.441 -4.074 1 96.25 30 VAL B C 1
ATOM 1551 O O . VAL B 1 30 ? -4.613 -7.629 -4.398 1 96.25 30 VAL B O 1
ATOM 1554 N N . PHE B 1 31 ? -5.598 -5.641 -4.488 1 94.62 31 PHE B N 1
ATOM 1555 C CA . PHE B 1 31 ? -6.48 -6.012 -5.586 1 94.62 31 PHE B CA 1
ATOM 1556 C C . PHE B 1 31 ? -5.73 -6.004 -6.914 1 94.62 31 PHE B C 1
ATOM 1558 O O . PHE B 1 31 ? -4.891 -5.133 -7.152 1 94.62 31 PHE B O 1
ATOM 1565 N N . HIS B 1 32 ? -6.102 -6.992 -7.719 1 91.5 32 HIS B N 1
ATOM 1566 C CA . HIS B 1 32 ? -5.684 -6.809 -9.109 1 91.5 32 HIS B CA 1
ATOM 1567 C C . HIS B 1 32 ? -6.352 -5.59 -9.727 1 91.5 32 HIS B C 1
ATOM 1569 O O . HIS B 1 32 ? -7.559 -5.391 -9.578 1 91.5 32 HIS B O 1
ATOM 1575 N N . PRO B 1 33 ? -5.566 -4.809 -10.422 1 91.38 33 PRO B N 1
ATOM 1576 C CA . PRO B 1 33 ? -6.094 -3.508 -10.844 1 91.38 33 PRO B CA 1
ATOM 1577 C C . PRO B 1 33 ? -7.227 -3.633 -11.859 1 91.38 33 PRO B C 1
ATOM 1579 O O . PRO B 1 33 ? -8.109 -2.775 -11.914 1 91.38 33 PRO B O 1
ATOM 1582 N N . THR B 1 34 ? -7.238 -4.617 -12.656 1 88.94 34 THR B N 1
ATOM 1583 C CA . THR B 1 34 ? -8.219 -4.711 -13.727 1 88.94 34 THR B CA 1
ATOM 1584 C C . THR B 1 34 ? -9.227 -5.824 -13.445 1 88.94 34 THR B C 1
ATOM 1586 O O . THR B 1 34 ? -10.336 -5.824 -13.984 1 88.94 34 THR B O 1
ATOM 1589 N N . GLN B 1 35 ? -8.805 -6.766 -12.719 1 88.38 35 GLN B N 1
ATOM 1590 C CA . GLN B 1 35 ? -9.688 -7.844 -12.289 1 88.38 35 GLN B CA 1
ATOM 1591 C C . GLN B 1 35 ? -9.945 -7.777 -10.789 1 88.38 35 GLN B C 1
ATOM 1593 O O . GLN B 1 35 ? -9.289 -8.477 -10.008 1 88.38 35 GLN B O 1
ATOM 1598 N N . ARG B 1 36 ? -10.938 -7.145 -10.352 1 87.56 36 ARG B N 1
ATOM 1599 C CA . ARG B 1 36 ? -11.125 -6.699 -8.969 1 87.56 36 ARG B CA 1
ATOM 1600 C C . ARG B 1 36 ? -11.562 -7.852 -8.078 1 87.56 36 ARG B C 1
ATOM 1602 O O . ARG B 1 36 ? -11.688 -7.688 -6.859 1 87.56 36 ARG B O 1
ATOM 1609 N N . HIS B 1 37 ? -11.914 -8.992 -8.703 1 85.62 37 HIS B N 1
ATOM 1610 C CA . HIS B 1 37 ? -12.234 -10.172 -7.906 1 85.62 37 HIS B CA 1
ATOM 1611 C C . HIS B 1 37 ? -10.977 -10.961 -7.559 1 85.62 37 HIS B C 1
ATOM 1613 O O . HIS B 1 37 ? -11.031 -11.922 -6.785 1 85.62 37 HIS B O 1
ATOM 1619 N N . LEU B 1 38 ? -9.875 -10.547 -8.148 1 87.69 38 LEU B N 1
ATOM 1620 C CA . LEU B 1 38 ? -8.594 -11.172 -7.855 1 87.69 38 LEU B CA 1
ATOM 1621 C C . LEU B 1 38 ? -7.789 -10.328 -6.871 1 87.69 38 LEU B C 1
ATOM 1623 O O . LEU B 1 38 ? -7.746 -9.102 -6.988 1 87.69 38 LEU B O 1
ATOM 1627 N N . ILE B 1 39 ? -7.164 -11.047 -5.93 1 90.69 39 ILE B N 1
ATOM 1628 C CA . ILE B 1 39 ? -6.23 -10.391 -5.023 1 90.69 39 ILE B CA 1
ATOM 1629 C C . ILE B 1 39 ? -4.887 -11.117 -5.047 1 90.69 39 ILE B C 1
ATOM 1631 O O . ILE B 1 39 ? -4.828 -12.312 -5.332 1 90.69 39 ILE B O 1
ATOM 1635 N N . ILE B 1 40 ? -3.846 -10.367 -4.867 1 91.69 40 ILE B N 1
ATOM 1636 C CA . ILE B 1 40 ? -2.518 -10.93 -4.648 1 91.69 40 ILE B CA 1
ATOM 1637 C C . ILE B 1 40 ? -2.1 -10.719 -3.195 1 91.69 40 ILE B C 1
ATOM 1639 O O . ILE B 1 40 ? -2.232 -9.617 -2.66 1 91.69 40 ILE B O 1
ATOM 1643 N N . ALA B 1 41 ? -1.669 -11.781 -2.592 1 92.5 41 ALA B N 1
ATOM 1644 C CA . ALA B 1 41 ? -1.246 -11.734 -1.194 1 92.5 41 ALA B CA 1
ATOM 1645 C C . ALA B 1 41 ? 0.22 -12.133 -1.051 1 92.5 41 ALA B C 1
ATOM 1647 O O . ALA B 1 41 ? 0.679 -13.078 -1.7 1 92.5 41 ALA B O 1
ATOM 1648 N N . GLY B 1 42 ? 0.944 -11.312 -0.312 1 93.94 42 GLY B N 1
ATOM 1649 C CA . GLY B 1 42 ? 2.254 -11.727 0.163 1 93.94 42 GLY B CA 1
ATOM 1650 C C . GLY B 1 42 ? 2.219 -12.344 1.549 1 93.94 42 GLY B C 1
ATOM 1651 O O . GLY B 1 42 ? 1.322 -12.047 2.342 1 93.94 42 GLY B O 1
ATOM 1652 N N . ASP B 1 43 ? 3.221 -13.227 1.778 1 91.94 43 ASP B N 1
ATOM 1653 C CA . ASP B 1 43 ? 3.174 -13.867 3.086 1 91.94 43 ASP B CA 1
ATOM 1654 C C . ASP B 1 43 ? 4.539 -13.82 3.771 1 91.94 43 ASP B C 1
ATOM 1656 O O . ASP B 1 43 ? 5.461 -13.164 3.287 1 91.94 43 ASP B O 1
ATOM 1660 N N . GL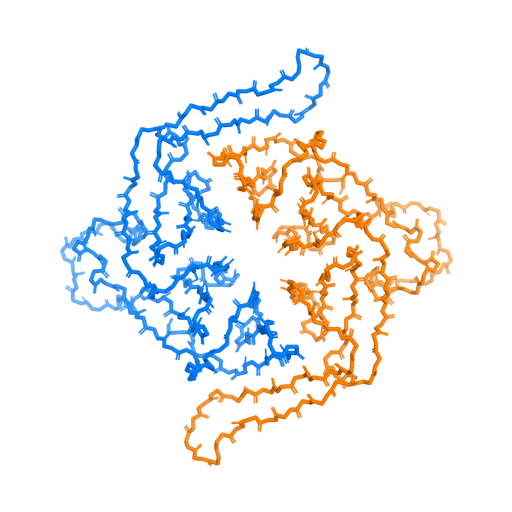U B 1 44 ? 4.602 -14.391 4.98 1 92.94 44 GLU B N 1
ATOM 1661 C CA . GLU B 1 44 ? 5.781 -14.328 5.84 1 92.94 44 GLU B CA 1
ATOM 1662 C C . GLU B 1 44 ? 6.906 -15.203 5.293 1 92.94 44 GLU B C 1
ATOM 1664 O O . GLU B 1 44 ? 8.062 -15.07 5.707 1 92.94 44 GLU B O 1
ATOM 1669 N N . LEU B 1 45 ? 6.508 -16.094 4.375 1 92.75 45 LEU B N 1
ATOM 1670 C CA . LEU B 1 45 ? 7.504 -17.016 3.842 1 92.75 45 LEU B CA 1
ATOM 1671 C C . LEU B 1 45 ? 8.055 -16.516 2.51 1 92.75 45 LEU B C 1
ATOM 1673 O O . LEU B 1 45 ? 8.898 -17.172 1.896 1 92.75 45 LEU B O 1
ATOM 1677 N N . GLY B 1 46 ? 7.555 -15.414 2.004 1 94.62 46 GLY B N 1
ATOM 1678 C CA . GLY B 1 46 ? 8.102 -14.789 0.81 1 94.62 46 GLY B CA 1
ATOM 1679 C C . GLY B 1 46 ? 7.391 -15.211 -0.463 1 94.62 46 GLY B C 1
ATOM 1680 O O . GLY B 1 46 ? 7.926 -15.047 -1.562 1 94.62 46 GLY B O 1
ATOM 1681 N N . ALA B 1 47 ? 6.23 -15.758 -0.326 1 91.06 47 ALA B N 1
ATOM 1682 C CA . ALA B 1 47 ? 5.473 -16.188 -1.496 1 91.06 47 ALA B CA 1
ATOM 1683 C C . ALA B 1 47 ? 4.383 -15.188 -1.853 1 91.06 47 ALA B C 1
ATOM 1685 O O . ALA B 1 47 ? 3.844 -14.508 -0.973 1 91.06 47 ALA B O 1
ATOM 1686 N N . LEU B 1 48 ? 4.121 -15.078 -3.139 1 91.69 48 LEU B N 1
ATOM 1687 C CA . LEU B 1 48 ? 2.969 -14.367 -3.676 1 91.69 48 LEU B CA 1
ATOM 1688 C C . LEU B 1 48 ? 1.875 -15.336 -4.102 1 91.69 48 LEU B C 1
ATOM 1690 O O . LEU B 1 48 ? 2.125 -16.25 -4.891 1 91.69 48 LEU B O 1
ATOM 1694 N N . THR B 1 49 ? 0.765 -15.109 -3.541 1 87.56 49 THR B N 1
ATOM 1695 C CA . THR B 1 49 ? -0.351 -15.984 -3.871 1 87.56 49 THR B CA 1
ATOM 1696 C C . THR B 1 49 ? -1.51 -15.188 -4.465 1 87.56 49 THR B C 1
ATOM 1698 O O . THR B 1 49 ? -1.9 -14.156 -3.918 1 87.56 49 THR B O 1
ATOM 1701 N N . THR B 1 50 ? -2.02 -15.617 -5.566 1 88 50 THR B N 1
ATOM 1702 C CA . THR B 1 50 ? -3.195 -15.008 -6.18 1 88 50 THR B CA 1
ATOM 1703 C C . THR B 1 50 ? -4.461 -15.758 -5.777 1 88 50 THR B C 1
ATOM 1705 O O . THR B 1 50 ? -4.508 -16.984 -5.844 1 88 50 THR B O 1
ATOM 1708 N N . TRP B 1 51 ? -5.434 -14.961 -5.324 1 84.12 51 TRP B N 1
ATOM 1709 C CA . TRP B 1 51 ? -6.711 -15.539 -4.914 1 84.12 51 TRP B CA 1
ATOM 1710 C C . TRP B 1 51 ? -7.859 -14.945 -5.727 1 84.12 51 TRP B C 1
ATOM 1712 O O . TRP B 1 51 ? -7.871 -13.742 -6.008 1 84.12 51 TRP B O 1
ATOM 1722 N N . ASP B 1 52 ? -8.773 -15.82 -6.078 1 82.56 52 ASP B N 1
ATOM 1723 C CA . ASP B 1 52 ? -10.047 -15.383 -6.637 1 82.56 52 ASP B CA 1
ATOM 1724 C C . ASP B 1 52 ? -11.117 -15.281 -5.551 1 82.56 52 ASP B C 1
ATOM 1726 O O . ASP B 1 52 ? -11.523 -16.297 -4.973 1 82.56 52 ASP B O 1
ATOM 1730 N N . LEU B 1 53 ? -11.57 -14.125 -5.223 1 80 53 LEU B N 1
ATOM 1731 C CA . LEU B 1 53 ? -12.492 -13.859 -4.117 1 80 53 LEU B CA 1
ATOM 1732 C C . LEU B 1 53 ? -13.844 -14.523 -4.363 1 80 53 LEU B C 1
ATOM 1734 O O . LEU B 1 53 ? -14.648 -14.656 -3.441 1 80 53 LEU B O 1
ATOM 1738 N N . ARG B 1 54 ? -14.055 -14.883 -5.578 1 75.44 54 ARG B N 1
ATOM 1739 C CA . ARG B 1 54 ? -15.32 -15.531 -5.914 1 75.44 54 ARG B CA 1
ATOM 1740 C C . ARG B 1 54 ? -15.273 -17.016 -5.598 1 75.44 54 ARG B C 1
ATOM 1742 O O . ARG B 1 54 ? -16.312 -17.672 -5.496 1 75.44 54 ARG B O 1
ATOM 1749 N N . GLN B 1 55 ? -13.992 -17.5 -5.652 1 68.44 55 GLN B N 1
ATOM 1750 C CA . GLN B 1 55 ? -13.805 -18.922 -5.441 1 68.44 55 GLN B CA 1
ATOM 1751 C C . GLN B 1 55 ? -13.164 -19.203 -4.082 1 68.44 55 GLN B C 1
ATOM 1753 O O . GLN B 1 55 ? -12.18 -18.562 -3.711 1 68.44 55 GLN B O 1
ATOM 1758 N N . ASN B 1 56 ? -13.844 -19.469 -2.992 1 60.56 56 ASN B N 1
ATOM 1759 C CA . ASN B 1 56 ? -13.414 -19.516 -1.598 1 60.56 56 ASN B CA 1
ATOM 1760 C C . ASN B 1 56 ? -12.477 -20.688 -1.335 1 60.56 56 ASN B C 1
ATOM 1762 O O . ASN B 1 56 ? -11.93 -20.812 -0.239 1 60.56 56 ASN B O 1
ATOM 1766 N N . THR B 1 57 ? -12.125 -21.469 -2.244 1 61.59 57 THR B N 1
ATOM 1767 C CA . THR B 1 57 ? -11.57 -22.719 -1.736 1 61.59 57 THR B CA 1
ATOM 1768 C C . THR B 1 57 ? -10.086 -22.812 -2.049 1 61.59 57 THR B C 1
ATOM 1770 O O . THR B 1 57 ? -9.32 -23.391 -1.272 1 61.59 57 THR B O 1
ATOM 1773 N N . PHE B 1 58 ? -9.508 -22.25 -3.201 1 67.25 58 PHE B N 1
ATOM 1774 C CA . PHE B 1 58 ? -8.094 -22.484 -3.479 1 67.25 58 PHE B CA 1
ATOM 1775 C C . PHE B 1 58 ? -7.469 -21.281 -4.168 1 67.25 58 PHE B C 1
ATOM 1777 O O . PHE B 1 58 ? -8.133 -20.578 -4.941 1 67.25 58 PHE B O 1
ATOM 1784 N N . PRO B 1 59 ? -6.156 -21.141 -3.756 1 77.38 59 PRO B N 1
ATOM 1785 C CA . PRO B 1 59 ? -5.438 -20.109 -4.504 1 77.38 59 PRO B CA 1
ATOM 1786 C C . PRO B 1 59 ? -5.363 -20.406 -6 1 77.38 59 PRO B C 1
ATOM 1788 O O . PRO B 1 59 ? -5.355 -21.562 -6.402 1 77.38 59 PRO B O 1
ATOM 1791 N N . VAL B 1 60 ? -5.418 -19.375 -6.793 1 76.69 60 VAL B N 1
ATOM 1792 C CA . VAL B 1 60 ? -5.309 -19.484 -8.242 1 76.69 60 VAL B CA 1
ATOM 1793 C C . VAL B 1 60 ? -3.865 -19.797 -8.633 1 76.69 60 VAL B C 1
ATOM 1795 O O . VAL B 1 60 ? -3.617 -20.609 -9.531 1 76.69 60 VAL B O 1
ATOM 1798 N N . ASN B 1 61 ? -2.939 -19.156 -7.957 1 79.25 61 ASN B N 1
ATOM 1799 C CA . ASN B 1 61 ? -1.516 -19.297 -8.234 1 79.25 61 ASN B CA 1
ATOM 1800 C C . ASN B 1 61 ? -0.666 -18.938 -7.023 1 79.25 61 ASN B C 1
ATOM 1802 O O . ASN B 1 61 ? -1.071 -18.109 -6.203 1 79.25 61 ASN B O 1
ATOM 1806 N N . VAL B 1 62 ? 0.514 -19.641 -6.961 1 84.31 62 VAL B N 1
ATOM 1807 C CA . VAL B 1 62 ? 1.508 -19.328 -5.941 1 84.31 62 VAL B CA 1
ATOM 1808 C C . VAL B 1 62 ? 2.873 -19.125 -6.594 1 84.31 62 VAL B C 1
ATOM 1810 O O . VAL B 1 62 ? 3.334 -19.969 -7.355 1 84.31 62 VAL B O 1
ATOM 1813 N N . LEU B 1 63 ? 3.49 -18.031 -6.336 1 85.75 63 LEU B N 1
ATOM 1814 C CA . LEU B 1 63 ? 4.82 -17.719 -6.844 1 85.75 63 LEU B CA 1
ATOM 1815 C C . LEU B 1 63 ? 5.809 -17.516 -5.695 1 85.75 63 LEU B C 1
ATOM 1817 O O . LEU B 1 63 ? 5.555 -16.734 -4.777 1 85.75 63 LEU B O 1
ATOM 1821 N N . ASN B 1 64 ? 6.879 -18.328 -5.801 1 88.5 64 ASN B N 1
ATOM 1822 C CA . ASN B 1 64 ? 7.953 -18.047 -4.855 1 88.5 64 ASN B CA 1
ATOM 1823 C C . ASN B 1 64 ? 8.695 -16.766 -5.219 1 88.5 64 ASN B C 1
ATOM 1825 O O . ASN B 1 64 ? 9.188 -16.625 -6.34 1 88.5 64 ASN B O 1
ATOM 1829 N N . ALA B 1 65 ? 8.727 -15.891 -4.305 1 91.88 65 ALA B N 1
ATOM 1830 C CA . ALA B 1 65 ? 9.297 -14.57 -4.562 1 91.88 65 ALA B CA 1
ATOM 1831 C C . ALA B 1 65 ? 10.508 -14.312 -3.676 1 91.88 65 ALA B C 1
ATOM 1833 O O . ALA B 1 65 ? 11.617 -14.766 -3.979 1 91.88 65 ALA B O 1
ATOM 1834 N N . HIS B 1 66 ? 10.383 -13.711 -2.559 1 94.81 66 HIS B N 1
ATOM 1835 C CA . HIS B 1 66 ? 11.484 -13.289 -1.696 1 94.81 66 HIS B CA 1
ATOM 1836 C C . HIS B 1 66 ? 11.891 -14.406 -0.739 1 94.81 66 HIS B C 1
ATOM 1838 O O . HIS B 1 66 ? 11.109 -15.328 -0.487 1 94.81 66 HIS B O 1
ATOM 1844 N N . GLU B 1 67 ? 13.078 -14.312 -0.214 1 94.31 67 GLU B N 1
ATOM 1845 C CA . GLU B 1 67 ? 13.547 -15.258 0.795 1 94.31 67 GLU B CA 1
ATOM 1846 C C . GLU B 1 67 ? 12.883 -15.008 2.143 1 94.31 67 GLU B C 1
ATOM 1848 O O . GLU B 1 67 ? 12.648 -15.938 2.914 1 94.31 67 GLU B O 1
ATOM 1853 N N . GLY B 1 68 ? 12.609 -13.758 2.385 1 95.44 68 GLY B N 1
ATOM 1854 C CA . GLY B 1 68 ? 11.969 -13.383 3.633 1 95.44 68 GLY B CA 1
ATOM 1855 C C . GLY B 1 68 ? 10.539 -12.898 3.443 1 95.44 68 GLY B C 1
ATOM 1856 O O . GLY B 1 68 ? 9.977 -13.016 2.352 1 95.44 68 GLY B O 1
ATOM 1857 N N . SER B 1 69 ? 9.977 -12.398 4.527 1 96.12 69 SER B N 1
ATOM 1858 C CA . SER B 1 69 ? 8.602 -11.914 4.535 1 96.12 69 SER B CA 1
ATOM 1859 C C . SER B 1 69 ? 8.406 -10.781 3.523 1 96.12 69 SER B C 1
ATOM 1861 O O . SER B 1 69 ? 9.25 -9.898 3.408 1 96.12 69 SER B O 1
ATOM 1863 N N . ILE B 1 70 ? 7.293 -10.852 2.793 1 96.75 70 ILE B N 1
ATOM 1864 C CA . ILE B 1 70 ? 6.906 -9.742 1.921 1 96.75 70 ILE B CA 1
ATOM 1865 C C . ILE B 1 70 ? 6.172 -8.68 2.732 1 96.75 70 ILE B C 1
ATOM 1867 O O . ILE B 1 70 ? 5.211 -8.984 3.441 1 96.75 70 ILE B O 1
ATOM 1871 N N . ASN B 1 71 ? 6.621 -7.445 2.639 1 97.31 71 ASN B N 1
ATOM 1872 C CA . ASN B 1 71 ? 6.059 -6.387 3.469 1 97.31 71 ASN B CA 1
ATOM 1873 C C . ASN B 1 71 ? 4.98 -5.605 2.727 1 97.31 71 ASN B C 1
ATOM 1875 O O . ASN B 1 71 ? 3.975 -5.211 3.32 1 97.31 71 ASN B O 1
ATOM 1879 N N . GLU B 1 72 ? 5.215 -5.309 1.426 1 98.06 72 GLU B N 1
ATOM 1880 C CA . GLU B 1 72 ? 4.242 -4.562 0.639 1 98.06 72 GLU B CA 1
ATOM 1881 C C . GLU B 1 72 ? 4.297 -4.957 -0.833 1 98.06 72 GLU B C 1
ATOM 1883 O O . GLU B 1 72 ? 5.352 -5.363 -1.332 1 98.06 72 GLU B O 1
ATOM 1888 N N . ILE B 1 73 ? 3.17 -4.879 -1.474 1 97.38 73 ILE B N 1
ATOM 1889 C CA . ILE B 1 73 ? 3.014 -5.133 -2.9 1 97.38 73 ILE B CA 1
ATOM 1890 C C . ILE B 1 73 ? 2.182 -4.023 -3.537 1 97.38 73 ILE B C 1
ATOM 1892 O O . ILE B 1 73 ? 1.173 -3.594 -2.973 1 97.38 73 ILE B O 1
ATOM 1896 N N . HIS B 1 74 ? 2.664 -3.568 -4.688 1 97.31 74 HIS B N 1
ATOM 1897 C CA . HIS B 1 74 ? 1.929 -2.545 -5.426 1 97.31 74 HIS B CA 1
ATOM 1898 C C . HIS B 1 74 ? 1.947 -2.822 -6.922 1 97.31 74 HIS B C 1
ATOM 1900 O O . HIS B 1 74 ? 3.004 -3.107 -7.492 1 97.31 74 HIS B O 1
ATOM 1906 N N . PHE B 1 75 ? 0.743 -2.758 -7.531 1 95 75 PHE B N 1
ATOM 1907 C CA . PHE B 1 75 ? 0.747 -2.604 -8.984 1 95 75 PHE B CA 1
ATOM 1908 C C . PHE B 1 75 ? 1.064 -1.166 -9.375 1 95 75 PHE B C 1
ATOM 1910 O O . PHE B 1 75 ? 0.695 -0.228 -8.664 1 95 75 PHE B O 1
ATOM 1917 N N . HIS B 1 76 ? 1.739 -1.042 -10.492 1 94 76 HIS B N 1
ATOM 1918 C CA . HIS B 1 76 ? 2.002 0.306 -10.977 1 94 76 HIS B CA 1
ATOM 1919 C C . HIS B 1 76 ? 0.709 1.008 -11.383 1 94 76 HIS B C 1
ATOM 1921 O O . HIS B 1 76 ? -0.115 0.435 -12.102 1 94 76 HIS B O 1
ATOM 1927 N N . PRO B 1 77 ? 0.547 2.229 -10.945 1 92.44 77 PRO B N 1
ATOM 1928 C CA . PRO B 1 77 ? -0.728 2.902 -11.195 1 92.44 77 PRO B CA 1
ATOM 1929 C C . PRO B 1 77 ? -0.984 3.139 -12.68 1 92.44 77 PRO B C 1
ATOM 1931 O O . PRO B 1 77 ? -2.135 3.1 -13.133 1 92.44 77 PRO B O 1
ATOM 1934 N N . ASP B 1 78 ? 0.028 3.318 -13.414 1 91.81 78 ASP B N 1
ATOM 1935 C CA . ASP B 1 78 ? -0.125 3.623 -14.836 1 91.81 78 ASP B CA 1
ATOM 1936 C C . ASP B 1 78 ? 0.121 2.381 -15.695 1 91.81 78 ASP B C 1
ATOM 1938 O O . ASP B 1 78 ? -0.193 2.371 -16.891 1 91.81 78 ASP B O 1
ATOM 1942 N N . HIS B 1 79 ? 0.695 1.397 -15.203 1 90.06 79 HIS B N 1
ATOM 1943 C CA . HIS B 1 79 ? 1.004 0.15 -15.891 1 90.06 79 HIS B CA 1
ATOM 1944 C C . HIS B 1 79 ? 0.534 -1.056 -15.086 1 90.06 79 HIS B C 1
ATOM 1946 O O . HIS B 1 79 ? 1.344 -1.746 -14.469 1 90.06 79 HIS B O 1
ATOM 1952 N N . PRO B 1 80 ? -0.704 -1.382 -15.18 1 88.81 80 PRO B N 1
ATOM 1953 C CA . PRO B 1 80 ? -1.357 -2.35 -14.297 1 88.81 80 PRO B CA 1
ATOM 1954 C C . PRO B 1 80 ? -0.813 -3.766 -14.469 1 88.81 80 PRO B C 1
ATOM 1956 O O . PRO B 1 80 ? -1.145 -4.656 -13.68 1 88.81 80 PRO B O 1
ATOM 1959 N N . ASP B 1 81 ? 0.072 -4.02 -15.438 1 85.44 81 ASP B N 1
ATOM 1960 C CA . ASP B 1 81 ? 0.672 -5.336 -15.625 1 85.44 81 ASP B CA 1
ATOM 1961 C C . ASP B 1 81 ? 2.014 -5.438 -14.898 1 85.44 81 ASP B C 1
ATOM 1963 O O . ASP B 1 81 ? 2.646 -6.492 -14.898 1 85.44 81 ASP B O 1
ATOM 1967 N N . GLN B 1 82 ? 2.436 -4.352 -14.305 1 91.19 82 GLN B N 1
ATOM 1968 C CA . GLN B 1 82 ? 3.703 -4.309 -13.586 1 91.19 82 GLN B CA 1
ATOM 1969 C C . GLN B 1 82 ? 3.477 -4.32 -12.078 1 91.19 82 GLN B C 1
ATOM 1971 O O . GLN B 1 82 ? 2.719 -3.5 -11.555 1 91.19 82 GLN B O 1
ATOM 1976 N N . LEU B 1 83 ? 4.133 -5.258 -11.422 1 94.38 83 LEU B N 1
ATOM 1977 C CA . LEU B 1 83 ? 4 -5.402 -9.977 1 94.38 83 LEU B CA 1
ATOM 1978 C C . LEU B 1 83 ? 5.336 -5.152 -9.281 1 94.38 83 LEU B C 1
ATOM 1980 O O . LEU B 1 83 ? 6.387 -5.555 -9.789 1 94.38 83 LEU B O 1
ATOM 1984 N N . PHE B 1 84 ? 5.262 -4.496 -8.102 1 96.5 84 PHE B N 1
ATOM 1985 C CA . PHE B 1 84 ? 6.445 -4.258 -7.281 1 96.5 84 PHE B CA 1
ATOM 1986 C C . PHE B 1 84 ? 6.254 -4.832 -5.883 1 96.5 84 PHE B C 1
ATOM 1988 O O . PHE B 1 84 ? 5.164 -4.746 -5.312 1 96.5 84 PHE B O 1
ATOM 1995 N N . SER B 1 85 ? 7.262 -5.418 -5.32 1 97.44 85 SER B N 1
ATOM 1996 C CA . SER B 1 85 ? 7.215 -5.988 -3.977 1 97.44 85 SER B CA 1
ATOM 1997 C C . SER B 1 85 ? 8.484 -5.668 -3.197 1 97.44 85 SER B C 1
ATOM 1999 O O . SER B 1 85 ? 9.555 -5.492 -3.787 1 97.44 85 SER B O 1
ATOM 2001 N N . CYS B 1 86 ? 8.367 -5.531 -1.905 1 97.12 86 CYS B N 1
ATOM 2002 C CA . CYS B 1 86 ? 9.523 -5.375 -1.025 1 97.12 86 CYS B CA 1
ATOM 2003 C C . CYS B 1 86 ? 9.461 -6.359 0.135 1 97.12 86 CYS B C 1
ATOM 2005 O O . CYS B 1 86 ? 8.398 -6.902 0.441 1 97.12 86 CYS B O 1
ATOM 2007 N N . SER B 1 87 ? 10.617 -6.566 0.75 1 97 87 SER B N 1
ATOM 2008 C CA . SER B 1 87 ? 10.672 -7.652 1.726 1 97 87 SER B CA 1
ATOM 2009 C C . SER B 1 87 ? 11.445 -7.234 2.973 1 97 87 SER B C 1
ATOM 2011 O O . SER B 1 87 ? 12.102 -6.188 2.982 1 97 87 SER B O 1
ATOM 2013 N N . SER B 1 88 ? 11.391 -8.086 3.961 1 96.31 88 SER B N 1
ATOM 2014 C CA . SER B 1 88 ? 12.07 -7.895 5.238 1 96.31 88 SER B CA 1
ATOM 2015 C C . SER B 1 88 ? 13.57 -8.125 5.109 1 96.31 88 SER B C 1
ATOM 2017 O O . SER B 1 88 ? 14.336 -7.773 6.004 1 96.31 88 SER B O 1
ATOM 2019 N N . THR B 1 89 ? 13.961 -8.672 4 1 95.5 89 THR B N 1
ATOM 2020 C CA . THR B 1 89 ? 15.383 -8.938 3.809 1 95.5 89 THR B CA 1
ATOM 2021 C C . THR B 1 89 ? 16.047 -7.805 3.027 1 95.5 89 THR B C 1
ATOM 2023 O O . THR B 1 89 ? 17.234 -7.875 2.709 1 95.5 89 THR B O 1
ATOM 2026 N N . GLY B 1 90 ? 15.297 -6.824 2.65 1 93.94 90 GLY B N 1
ATOM 2027 C CA . GLY B 1 90 ? 15.883 -5.629 2.068 1 93.94 90 GLY B CA 1
ATOM 2028 C C . GLY B 1 90 ? 15.859 -5.629 0.551 1 93.94 90 GLY B C 1
ATOM 2029 O O . GLY B 1 90 ? 16.688 -4.977 -0.087 1 93.94 90 GLY B O 1
ATOM 2030 N N . GLU B 1 91 ? 14.977 -6.375 -0.042 1 94.06 91 GLU B N 1
ATOM 2031 C CA . GLU B 1 91 ? 14.867 -6.473 -1.495 1 94.06 91 GLU B CA 1
ATOM 2032 C C . GLU B 1 91 ? 13.656 -5.703 -2.01 1 94.06 91 GLU B C 1
ATOM 2034 O O . GLU B 1 91 ? 12.602 -5.688 -1.368 1 94.06 91 GLU B O 1
ATOM 2039 N N . ILE B 1 92 ? 13.844 -5.062 -3.121 1 95.06 92 ILE B N 1
ATOM 2040 C CA . ILE B 1 92 ? 12.758 -4.5 -3.91 1 95.06 92 ILE B CA 1
ATOM 2041 C C . ILE B 1 92 ? 12.766 -5.109 -5.312 1 95.06 92 ILE B C 1
ATOM 2043 O O . ILE B 1 92 ? 13.742 -4.973 -6.047 1 95.06 92 ILE B O 1
ATOM 2047 N N . TRP B 1 93 ? 11.625 -5.777 -5.641 1 95.12 93 TRP B N 1
ATOM 2048 C CA . TRP B 1 93 ? 11.555 -6.465 -6.926 1 95.12 93 TRP B CA 1
ATOM 2049 C C . TRP B 1 93 ? 10.477 -5.848 -7.816 1 95.12 93 TRP B C 1
ATOM 2051 O O . TRP B 1 93 ? 9.438 -5.395 -7.324 1 95.12 93 TRP B O 1
ATOM 2061 N N . HIS B 1 94 ? 10.773 -5.797 -9.062 1 93.81 94 HIS B N 1
ATOM 2062 C CA . HIS B 1 94 ? 9.867 -5.387 -10.133 1 93.81 94 HIS B CA 1
ATOM 2063 C C . HIS B 1 94 ? 9.5 -6.566 -11.023 1 93.81 94 HIS B C 1
ATOM 2065 O O . HIS B 1 94 ? 10.367 -7.156 -11.672 1 93.81 94 HIS B O 1
ATOM 2071 N N . TRP B 1 95 ? 8.203 -6.902 -11.008 1 91.38 95 TRP B N 1
ATOM 2072 C CA . TRP B 1 95 ? 7.664 -7.992 -11.812 1 91.38 95 TRP B CA 1
ATOM 2073 C C . TRP B 1 95 ? 7.008 -7.457 -13.086 1 91.38 95 TRP B C 1
ATOM 2075 O O . TRP B 1 95 ? 6.004 -6.742 -13.016 1 91.38 95 TRP B O 1
ATOM 2085 N N . SER B 1 96 ? 7.609 -7.75 -14.258 1 87 96 SER B N 1
ATOM 2086 C CA . SER B 1 96 ? 7.086 -7.277 -15.539 1 87 96 SER B CA 1
ATOM 2087 C C . SER B 1 96 ? 6.672 -8.445 -16.422 1 87 96 SER B C 1
ATOM 2089 O O . SER B 1 96 ? 7.34 -9.477 -16.453 1 87 96 SER B O 1
ATOM 2091 N N . THR B 1 97 ? 5.438 -8.266 -16.891 1 73.19 97 THR B N 1
ATOM 2092 C CA . THR B 1 97 ? 5.07 -9.266 -17.891 1 73.19 97 THR B CA 1
ATOM 2093 C C . THR B 1 97 ? 5.77 -8.984 -19.219 1 73.19 97 THR B C 1
ATOM 2095 O O . THR B 1 97 ? 5.984 -7.824 -19.578 1 73.19 97 THR B O 1
ATOM 2098 N N . LYS B 1 98 ? 6.762 -9.656 -19.594 1 59.22 98 LYS B N 1
ATOM 2099 C CA . LYS B 1 98 ? 7.52 -9.516 -20.844 1 59.22 98 LYS B CA 1
ATOM 2100 C C . LYS B 1 98 ? 6.645 -8.969 -21.969 1 59.22 98 LYS B C 1
ATOM 2102 O O . LYS B 1 98 ? 5.441 -9.227 -22 1 59.22 98 LYS B O 1
ATOM 2107 N N . ASN B 1 99 ? 7.164 -7.816 -22.547 1 49.19 99 ASN B N 1
ATOM 2108 C CA . ASN B 1 99 ? 6.621 -7.453 -23.844 1 49.19 99 ASN B CA 1
ATOM 2109 C C . ASN B 1 99 ? 6.281 -8.688 -24.688 1 49.19 99 ASN B C 1
ATOM 2111 O O . ASN B 1 99 ? 7.176 -9.438 -25.078 1 49.19 99 ASN B O 1
ATOM 2115 N N . LYS B 1 100 ? 5.352 -9.336 -24.453 1 44.78 100 LYS B N 1
ATOM 2116 C CA . LYS B 1 100 ? 4.973 -10.188 -25.578 1 44.78 100 LYS B CA 1
ATOM 2117 C C . LYS B 1 100 ? 5.086 -9.438 -26.906 1 44.78 100 LYS B C 1
ATOM 2119 O O . LYS B 1 100 ? 4.176 -8.711 -27.281 1 44.78 100 LYS B O 1
ATOM 2124 N N . ILE B 1 101 ? 5.98 -8.695 -27.375 1 39.03 101 ILE B N 1
ATOM 2125 C CA . ILE B 1 101 ? 5.887 -8.641 -28.828 1 39.03 101 ILE B CA 1
ATOM 2126 C C . ILE B 1 101 ? 5.441 -9.992 -29.375 1 39.03 101 ILE B C 1
ATOM 2128 O O . ILE B 1 101 ? 4.469 -10.078 -30.125 1 39.03 101 ILE B O 1
ATOM 2132 N N . GLN B 1 102 ? 6.422 -10.656 -30.453 1 37.69 102 GLN B N 1
ATOM 2133 C CA . GLN B 1 102 ? 6.27 -11.406 -31.703 1 37.69 102 GLN B CA 1
ATOM 2134 C C . GLN B 1 102 ? 5.754 -12.812 -31.438 1 37.69 102 GLN B C 1
ATOM 2136 O O . GLN B 1 102 ? 5.004 -13.367 -32.25 1 37.69 102 GLN B O 1
ATOM 2141 N N . SER B 1 103 ? 6.648 -13.797 -30.828 1 35.72 103 SER B N 1
ATOM 2142 C CA . SER B 1 103 ? 6.586 -15.172 -31.312 1 35.72 103 SER B CA 1
ATOM 2143 C C . SER B 1 103 ? 5.344 -15.891 -30.797 1 35.72 103 SER B C 1
ATOM 2145 O O . SER B 1 103 ? 5.039 -17 -31.219 1 35.72 103 SER B O 1
ATOM 2147 N N . ILE B 1 104 ? 5.078 -15.938 -29.516 1 38.88 104 ILE B N 1
ATOM 2148 C CA . ILE B 1 104 ? 4.02 -16.938 -29.375 1 38.88 104 ILE B CA 1
ATOM 2149 C C . ILE B 1 104 ? 2.752 -16.438 -30.062 1 38.88 104 ILE B C 1
ATOM 2151 O O . ILE B 1 104 ? 2.102 -15.508 -29.594 1 38.88 104 ILE B O 1
ATOM 2155 N N . THR B 1 105 ? 2.629 -16.188 -31.344 1 36.78 105 THR B N 1
ATOM 2156 C CA . THR B 1 105 ? 1.566 -16.297 -32.344 1 36.78 105 THR B CA 1
ATOM 2157 C C . THR B 1 105 ? 0.403 -17.109 -31.781 1 36.78 105 THR B C 1
ATOM 2159 O O . THR B 1 105 ? -0.761 -16.812 -32.062 1 36.78 105 THR B O 1
ATOM 2162 N N . SER B 1 106 ? 0.522 -18.547 -31.781 1 36.81 106 SER B N 1
ATOM 2163 C CA . SER B 1 106 ? -0.604 -19.469 -31.844 1 36.81 106 SER B CA 1
ATOM 2164 C C . SER B 1 106 ? -1.434 -19.422 -30.562 1 36.81 106 SER B C 1
ATOM 2166 O O . SER B 1 106 ? -2.395 -20.172 -30.422 1 36.81 106 SER B O 1
ATOM 2168 N N . LEU B 1 107 ? -0.773 -19.297 -29.422 1 39.12 107 LEU B N 1
ATOM 2169 C CA . LEU B 1 107 ? -1.841 -19.375 -28.438 1 39.12 107 LEU B CA 1
ATOM 2170 C C . LEU B 1 107 ? -2.793 -18.188 -28.562 1 39.12 107 LEU B C 1
ATOM 2172 O O . LEU B 1 107 ? -2.354 -17.047 -28.703 1 39.12 107 LEU B O 1
ATOM 2176 N N . ASP B 1 108 ? -4.117 -18.297 -28.953 1 41.16 108 ASP B N 1
ATOM 2177 C CA . ASP B 1 108 ? -5.219 -17.375 -29.172 1 41.16 108 ASP B CA 1
ATOM 2178 C C . ASP B 1 108 ? -4.996 -16.062 -28.438 1 41.16 108 ASP B C 1
ATOM 2180 O O . ASP B 1 108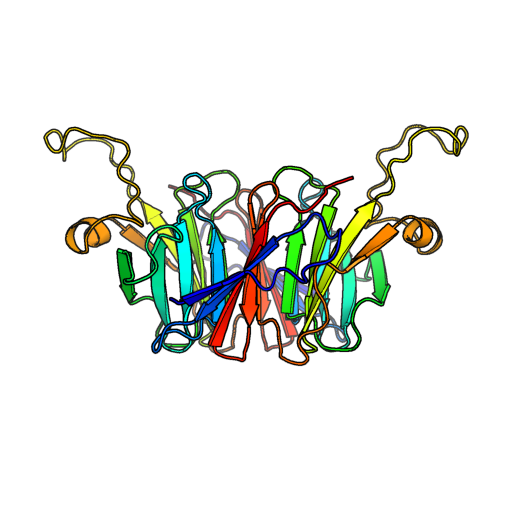 ? -4.203 -16 -27.5 1 41.16 108 ASP B O 1
ATOM 2184 N N . ASN B 1 109 ? -5.723 -14.875 -28.828 1 41.38 109 ASN B N 1
ATOM 2185 C CA . ASN B 1 109 ? -6.07 -13.484 -28.531 1 41.38 109 ASN B CA 1
ATOM 2186 C C . ASN B 1 109 ? -5.949 -13.195 -27.031 1 41.38 109 ASN B C 1
ATOM 2188 O O . ASN B 1 109 ? -6.367 -12.133 -26.562 1 41.38 109 ASN B O 1
ATOM 2192 N N . ASN B 1 110 ? -6.43 -14.016 -26.078 1 44.31 110 ASN B N 1
ATOM 2193 C CA . ASN B 1 110 ? -7.078 -13.656 -24.828 1 44.31 110 ASN B CA 1
ATOM 2194 C C . ASN B 1 110 ? -6.07 -13.133 -23.797 1 44.31 110 ASN B C 1
ATOM 2196 O O . ASN B 1 110 ? -4.969 -13.664 -23.688 1 44.31 110 ASN B O 1
ATOM 2200 N N . ASP B 1 111 ? -6.129 -11.75 -23.297 1 50.97 111 ASP B N 1
ATOM 2201 C CA . ASP B 1 111 ? -5.734 -10.953 -22.141 1 50.97 111 ASP B CA 1
ATOM 2202 C C . ASP B 1 111 ? -5.379 -11.844 -20.953 1 50.97 111 ASP B C 1
ATOM 2204 O O . ASP B 1 111 ? -6.207 -12.062 -20.078 1 50.97 111 ASP B O 1
ATOM 2208 N N . VAL B 1 112 ? -4.562 -12.766 -21.188 1 54.38 112 VAL B N 1
ATOM 2209 C CA . VAL B 1 112 ? -4.301 -13.648 -20.062 1 54.38 112 VAL B CA 1
ATOM 2210 C C . VAL B 1 112 ? -3.662 -12.867 -18.922 1 54.38 112 VAL B C 1
ATOM 2212 O O . VAL B 1 112 ? -2.607 -12.25 -19.094 1 54.38 112 VAL B O 1
ATOM 2215 N N . ASN B 1 113 ? -4.305 -12.578 -17.922 1 68 113 ASN B N 1
ATOM 2216 C CA . ASN B 1 113 ? -3.812 -12.078 -16.641 1 68 113 ASN B CA 1
ATOM 2217 C C . ASN B 1 113 ? -2.76 -13.008 -16.031 1 68 113 ASN B C 1
ATOM 2219 O O . ASN B 1 113 ? -3.084 -14.102 -15.562 1 68 113 ASN B O 1
ATOM 2223 N N . VAL B 1 114 ? -1.358 -12.758 -16.359 1 72.88 114 VAL B N 1
ATOM 2224 C CA . VAL B 1 114 ? -0.227 -13.578 -15.938 1 72.88 114 VAL B CA 1
ATOM 2225 C C . VAL B 1 114 ? -0.396 -13.977 -14.477 1 72.88 114 VAL B C 1
ATOM 2227 O O . VAL B 1 114 ? 0.107 -15.023 -14.047 1 72.88 114 VAL B O 1
ATOM 2230 N N . TRP B 1 115 ? -1.039 -13.164 -13.781 1 74.88 115 TRP B N 1
ATOM 2231 C CA . TRP B 1 115 ? -1.202 -13.438 -12.359 1 74.88 115 TRP B CA 1
ATOM 2232 C C . TRP B 1 115 ? -2.178 -14.594 -12.133 1 74.88 115 TRP B C 1
ATOM 2234 O O . TRP B 1 115 ? -2.217 -15.18 -11.055 1 74.88 115 TRP B O 1
ATOM 2244 N N . LEU B 1 116 ? -2.945 -14.844 -13.234 1 67.81 116 LEU B N 1
ATOM 2245 C CA . LEU B 1 116 ? -3.865 -15.977 -13.195 1 67.81 116 LEU B CA 1
ATOM 2246 C C . LEU B 1 116 ? -3.264 -17.188 -13.898 1 67.81 116 LEU B C 1
ATOM 2248 O O . LEU B 1 116 ? -3.859 -18.266 -13.898 1 67.81 116 LEU B O 1
ATOM 2252 N N . ALA B 1 117 ? -2.213 -16.875 -14.5 1 64.56 117 ALA B N 1
ATOM 2253 C CA . ALA B 1 117 ? -1.702 -17.906 -15.406 1 64.56 117 ALA B CA 1
ATOM 2254 C C . ALA B 1 117 ? -1.102 -19.078 -14.633 1 64.56 117 ALA B C 1
ATOM 2256 O O . ALA B 1 117 ? -0.598 -18.891 -13.523 1 64.56 117 ALA B O 1
ATOM 2257 N N . PRO B 1 118 ? -1.42 -20.188 -15.242 1 60.66 118 PRO B N 1
ATOM 2258 C CA . PRO B 1 118 ? -0.778 -21.359 -14.641 1 60.66 118 PRO B CA 1
ATOM 2259 C C . PRO B 1 118 ? 0.74 -21.219 -14.555 1 60.66 118 PRO B C 1
ATOM 2261 O O . PRO B 1 118 ? 1.314 -20.297 -15.141 1 60.66 118 PRO B O 1
ATOM 2264 N N . ASP B 1 119 ? 1.348 -22 -13.727 1 60.25 119 ASP B N 1
ATOM 2265 C CA . ASP B 1 119 ? 2.766 -21.984 -13.383 1 60.25 119 ASP B CA 1
ATOM 2266 C C . ASP B 1 119 ? 3.637 -21.812 -14.625 1 60.25 119 ASP B C 1
ATOM 2268 O O . ASP B 1 119 ? 4.645 -21.109 -14.594 1 60.25 119 ASP B O 1
ATOM 2272 N N . ASN B 1 120 ? 3.232 -22.484 -15.711 1 58.22 120 ASN B N 1
ATOM 2273 C CA . ASN B 1 120 ? 4.062 -22.453 -16.906 1 58.22 120 ASN B CA 1
ATOM 2274 C C . ASN B 1 120 ? 4.141 -21.047 -17.5 1 58.22 120 ASN B C 1
ATOM 2276 O O . ASN B 1 120 ? 5.137 -20.688 -18.125 1 58.22 120 ASN B O 1
ATOM 2280 N N . VAL B 1 121 ? 3.094 -20.281 -17.266 1 58.28 121 VAL B N 1
ATOM 2281 C CA . VAL B 1 121 ? 3.062 -18.906 -17.766 1 58.28 121 VAL B CA 1
ATOM 2282 C C . VAL B 1 121 ? 3.891 -18.016 -16.844 1 58.28 121 VAL B C 1
ATOM 2284 O O . VAL B 1 121 ? 4.445 -17 -17.297 1 58.28 121 VAL B O 1
ATOM 2287 N N . LYS B 1 122 ? 4.016 -18.453 -15.586 1 59.53 122 LYS B N 1
ATOM 2288 C CA . LYS B 1 122 ? 4.82 -17.672 -14.648 1 59.53 122 LYS B CA 1
ATOM 2289 C C . LYS B 1 122 ? 6.258 -17.547 -15.141 1 59.53 122 LYS B C 1
ATOM 2291 O O . LYS B 1 122 ? 6.953 -16.578 -14.805 1 59.53 122 LYS B O 1
ATOM 2296 N N . ASN B 1 123 ? 6.539 -18.531 -15.969 1 63.25 123 ASN B N 1
ATOM 2297 C CA . ASN B 1 123 ? 7.844 -18.406 -16.625 1 63.25 123 ASN B CA 1
ATOM 2298 C C . ASN B 1 123 ? 7.902 -17.172 -17.516 1 63.25 123 ASN B C 1
ATOM 2300 O O . ASN B 1 123 ? 8.977 -16.797 -17.984 1 63.25 123 ASN B O 1
ATOM 2304 N N . LYS B 1 124 ? 6.738 -16.578 -17.547 1 67.88 124 LYS B N 1
ATOM 2305 C CA . LYS B 1 124 ? 6.648 -15.414 -18.422 1 67.88 124 LYS B CA 1
ATOM 2306 C C . LYS B 1 124 ? 6.914 -14.125 -17.641 1 67.88 124 LYS B C 1
ATOM 2308 O O . LYS B 1 124 ? 7.039 -13.055 -18.234 1 67.88 124 LYS B O 1
ATOM 2313 N N . LEU B 1 125 ? 7.113 -14.266 -16.406 1 79.19 125 LEU B N 1
ATOM 2314 C CA . LEU B 1 125 ? 7.383 -13.078 -15.602 1 79.19 125 LEU B CA 1
ATOM 2315 C C . LEU B 1 125 ? 8.883 -12.805 -15.523 1 79.19 125 LEU B C 1
ATOM 2317 O O . LEU B 1 125 ? 9.68 -13.727 -15.328 1 79.19 125 LEU B O 1
ATOM 2321 N N . GLU B 1 126 ? 9.211 -11.586 -15.953 1 84 126 GLU B N 1
ATOM 2322 C CA . GL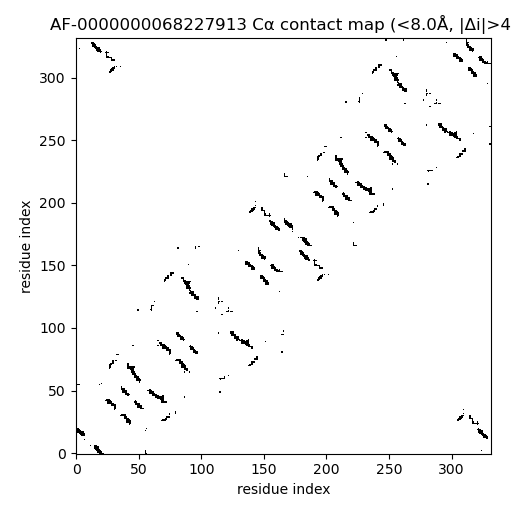U B 1 126 ? 10.562 -11.117 -15.688 1 84 126 GLU B CA 1
ATOM 2323 C C . GLU B 1 126 ? 10.641 -10.352 -14.367 1 84 126 GLU B C 1
ATOM 2325 O O . GLU B 1 126 ? 9.781 -9.516 -14.086 1 84 126 GLU B O 1
ATOM 2330 N N . VAL B 1 127 ? 11.648 -10.742 -13.609 1 88.69 127 VAL B N 1
ATOM 2331 C CA . VAL B 1 127 ? 11.82 -10.109 -12.305 1 88.69 127 VAL B CA 1
ATOM 2332 C C . VAL B 1 127 ? 13.117 -9.297 -12.297 1 88.69 127 VAL B C 1
ATOM 2334 O O . VAL B 1 127 ? 14.18 -9.812 -12.648 1 88.69 127 VAL B O 1
ATOM 2337 N N . PHE B 1 128 ? 13.023 -8.039 -11.914 1 87.62 128 PHE B N 1
ATOM 2338 C CA . PHE B 1 128 ? 14.172 -7.148 -11.812 1 87.62 128 PHE B CA 1
ATOM 2339 C C . PHE B 1 128 ? 14.344 -6.652 -10.383 1 87.62 128 PHE B C 1
ATOM 2341 O O . PHE B 1 128 ? 13.367 -6.375 -9.695 1 87.62 128 PHE B O 1
ATOM 2348 N N . THR B 1 129 ? 15.602 -6.574 -10.008 1 89.25 129 THR B N 1
ATOM 2349 C CA . THR B 1 129 ? 15.898 -5.938 -8.734 1 89.25 129 THR B CA 1
ATOM 2350 C C . THR B 1 129 ? 16.094 -4.434 -8.914 1 89.25 129 THR B C 1
ATOM 2352 O O . THR B 1 129 ? 16.797 -3.994 -9.82 1 89.25 129 THR B O 1
ATOM 2355 N N . LEU B 1 130 ? 15.492 -3.693 -8.125 1 88.44 130 LEU B N 1
ATOM 2356 C CA . LEU B 1 130 ? 15.547 -2.248 -8.32 1 88.44 130 LEU B CA 1
ATOM 2357 C C . LEU B 1 130 ? 16.734 -1.643 -7.586 1 88.44 130 LEU B C 1
ATOM 2359 O O . LEU B 1 130 ? 17.188 -0.547 -7.926 1 88.44 130 LEU B O 1
ATOM 2363 N N . MET B 1 131 ? 17.172 -2.264 -6.562 1 81.81 131 MET B N 1
ATOM 2364 C CA . MET B 1 131 ? 18.328 -1.795 -5.801 1 81.81 131 MET B CA 1
ATOM 2365 C C . MET B 1 131 ? 19.031 -2.959 -5.121 1 81.81 131 MET B C 1
ATOM 2367 O O . MET B 1 131 ? 18.453 -4.02 -4.918 1 81.81 131 MET B O 1
ATOM 2371 N N . PRO B 1 132 ? 20.344 -2.682 -4.918 1 80.75 132 PRO B N 1
ATOM 2372 C CA . PRO B 1 132 ? 21.031 -3.736 -4.172 1 80.75 132 PRO B CA 1
ATOM 2373 C C . PRO B 1 132 ? 20.375 -4.027 -2.822 1 80.75 132 PRO B C 1
ATOM 2375 O O . PRO B 1 132 ? 19.766 -3.139 -2.223 1 80.75 132 PRO B O 1
ATOM 2378 N N . THR B 1 133 ? 20.5 -5.258 -2.473 1 84.31 133 THR B N 1
ATOM 2379 C CA . THR B 1 133 ? 19.922 -5.656 -1.189 1 84.31 133 THR B CA 1
ATOM 2380 C C . THR B 1 133 ? 20.562 -4.863 -0.049 1 84.31 133 THR B C 1
ATOM 2382 O O . THR B 1 133 ? 21.781 -4.859 0.105 1 84.31 133 THR B O 1
ATOM 2385 N N . LEU B 1 134 ? 19.859 -4.121 0.709 1 81.88 134 LEU B N 1
ATOM 2386 C CA . LEU B 1 134 ? 20.344 -3.264 1.786 1 81.88 134 LEU B CA 1
ATOM 2387 C C . LEU B 1 134 ? 20.609 -4.078 3.047 1 81.88 134 LEU B C 1
ATOM 2389 O O . LEU B 1 134 ? 21.359 -3.635 3.926 1 81.88 134 LEU B O 1
ATOM 2393 N N . GLY B 1 135 ? 20.125 -5.285 3.125 1 86.38 135 GLY B N 1
ATOM 2394 C CA . GLY B 1 135 ? 20.297 -6.113 4.309 1 86.38 135 GLY B CA 1
ATOM 2395 C C . GLY B 1 135 ? 19.422 -5.672 5.473 1 86.38 135 GLY B C 1
ATOM 2396 O O . GLY B 1 135 ? 19.578 -6.156 6.594 1 86.38 135 GLY B O 1
ATOM 2397 N N . LYS B 1 136 ? 18.734 -4.621 5.312 1 90.25 136 LYS B N 1
ATOM 2398 C CA . LYS B 1 136 ? 17.734 -4.152 6.273 1 90.25 136 LYS B CA 1
ATOM 2399 C C . LYS B 1 136 ? 16.328 -4.191 5.672 1 90.25 136 LYS B C 1
ATOM 2401 O O . LYS B 1 136 ? 16.156 -3.988 4.469 1 90.25 136 LYS B O 1
ATOM 2406 N N . SER B 1 137 ? 15.438 -4.352 6.512 1 94.25 137 SER B N 1
ATOM 2407 C CA . SER B 1 137 ? 14.055 -4.52 6.066 1 94.25 137 SER B CA 1
ATOM 2408 C C . SER B 1 137 ? 13.555 -3.275 5.336 1 94.25 137 SER B C 1
ATOM 2410 O O . SER B 1 137 ? 13.766 -2.152 5.801 1 94.25 137 SER B O 1
ATOM 2412 N N . ILE B 1 138 ? 12.938 -3.484 4.168 1 94.06 138 ILE B N 1
ATOM 2413 C CA . ILE B 1 138 ? 12.141 -2.459 3.508 1 94.06 138 ILE B CA 1
ATOM 2414 C C . ILE B 1 138 ? 10.68 -2.574 3.953 1 94.06 138 ILE B C 1
ATOM 2416 O O . ILE B 1 138 ? 9.992 -3.525 3.59 1 94.06 138 ILE B O 1
ATOM 2420 N N . ASN B 1 139 ? 10.164 -1.625 4.656 1 93.62 139 ASN B N 1
ATOM 2421 C CA . ASN B 1 139 ? 8.883 -1.719 5.336 1 93.62 139 ASN B CA 1
ATOM 2422 C C . ASN B 1 139 ? 7.738 -1.217 4.457 1 93.62 139 ASN B C 1
ATOM 2424 O O . ASN B 1 139 ? 6.59 -1.62 4.633 1 93.62 139 ASN B O 1
ATOM 2428 N N . SER B 1 140 ? 8.055 -0.361 3.578 1 96.06 140 SER B N 1
ATOM 2429 C CA . SER B 1 140 ? 7.031 0.263 2.746 1 96.06 140 SER B CA 1
ATOM 2430 C C . SER B 1 140 ? 7.594 0.667 1.387 1 96.06 140 SER B C 1
ATOM 2432 O O . SER B 1 140 ? 8.789 0.952 1.263 1 96.06 140 SER B O 1
ATOM 2434 N N . LEU B 1 141 ? 6.734 0.686 0.408 1 95.94 141 LEU B N 1
ATOM 2435 C CA . LEU B 1 141 ? 7.09 1.132 -0.935 1 95.94 141 LEU B CA 1
ATOM 2436 C C . LEU B 1 141 ? 5.887 1.761 -1.633 1 95.94 141 LEU B C 1
ATOM 2438 O O . LEU B 1 141 ? 4.742 1.381 -1.371 1 95.94 141 LEU B O 1
ATOM 2442 N N . ASP B 1 142 ? 6.18 2.732 -2.441 1 97.19 142 ASP B N 1
ATOM 2443 C CA . ASP B 1 142 ? 5.152 3.338 -3.283 1 97.19 142 ASP B CA 1
ATOM 2444 C C . ASP B 1 142 ? 5.742 3.834 -4.602 1 97.19 142 ASP B C 1
ATOM 2446 O O . ASP B 1 142 ? 6.953 4.047 -4.703 1 97.19 142 ASP B O 1
ATOM 2450 N N . LEU B 1 143 ? 4.848 3.953 -5.527 1 95.88 143 LEU B N 1
ATOM 2451 C CA . LEU B 1 143 ? 5.285 4.258 -6.883 1 95.88 143 LEU B CA 1
ATOM 2452 C C . LEU B 1 143 ? 4.598 5.516 -7.406 1 95.88 143 LEU B C 1
ATOM 2454 O O . LEU B 1 143 ? 3.414 5.742 -7.137 1 95.88 143 LEU B O 1
ATOM 2458 N N . SER B 1 144 ? 5.324 6.266 -8.148 1 94.12 144 SER B N 1
ATOM 2459 C CA . SER B 1 144 ? 4.832 7.422 -8.891 1 94.12 144 SER B CA 1
ATOM 2460 C C . SER B 1 144 ? 5.566 7.582 -10.219 1 94.12 144 SER B C 1
ATOM 2462 O O . SER B 1 144 ? 6.734 7.973 -10.242 1 94.12 144 SER B O 1
ATOM 2464 N N . LYS B 1 145 ? 4.848 7.25 -11.305 1 93.25 145 LYS B N 1
ATOM 2465 C CA . LYS B 1 145 ? 5.477 7.246 -12.625 1 93.25 145 LYS B CA 1
ATOM 2466 C C . LYS B 1 145 ? 6.742 6.395 -12.625 1 93.25 145 LYS B C 1
ATOM 2468 O O . LYS B 1 145 ? 6.691 5.191 -12.359 1 93.25 145 LYS B O 1
ATOM 2473 N N . ASN B 1 146 ? 7.855 7.02 -12.828 1 91.81 146 ASN B N 1
ATOM 2474 C CA . ASN B 1 146 ? 9.094 6.262 -12.914 1 91.81 146 ASN B CA 1
ATOM 2475 C C . ASN B 1 146 ? 9.914 6.375 -11.633 1 91.81 146 ASN B C 1
ATOM 2477 O O . ASN B 1 146 ? 11.133 6.168 -11.648 1 91.81 146 ASN B O 1
ATOM 2481 N N . ARG B 1 147 ? 9.242 6.656 -10.547 1 92.25 147 ARG B N 1
ATOM 2482 C CA . ARG B 1 147 ? 9.914 6.801 -9.266 1 92.25 147 ARG B CA 1
ATOM 2483 C C . ARG B 1 147 ? 9.375 5.797 -8.25 1 92.25 147 ARG B C 1
ATOM 2485 O O . ARG B 1 147 ? 8.18 5.488 -8.25 1 92.25 147 ARG B O 1
ATOM 2492 N N . VAL B 1 148 ? 10.258 5.344 -7.434 1 93.62 148 VAL B N 1
ATOM 2493 C CA . VAL B 1 148 ? 9.898 4.469 -6.324 1 93.62 148 VAL B CA 1
ATOM 2494 C C . VAL B 1 148 ? 10.445 5.043 -5.016 1 93.62 148 VAL B C 1
ATOM 2496 O O . VAL B 1 148 ? 11.602 5.457 -4.949 1 93.62 148 VAL B O 1
ATOM 2499 N N . ILE B 1 149 ? 9.586 5.145 -4.055 1 92.19 149 ILE B N 1
ATOM 2500 C CA . ILE B 1 149 ? 10.008 5.547 -2.717 1 92.19 149 ILE B CA 1
ATOM 2501 C C . ILE B 1 149 ? 9.844 4.379 -1.75 1 92.19 149 ILE B C 1
ATOM 2503 O O . ILE B 1 149 ? 8.891 3.607 -1.854 1 92.19 149 ILE B O 1
ATOM 2507 N N . CYS B 1 150 ? 10.758 4.168 -0.903 1 93.62 150 CYS B N 1
ATOM 2508 C CA . CYS B 1 150 ? 10.641 3.078 0.06 1 93.62 150 CYS B CA 1
ATOM 2509 C C . CYS B 1 150 ? 11.148 3.51 1.432 1 93.62 150 CYS B C 1
ATOM 2511 O O . CYS B 1 150 ? 12.039 4.355 1.531 1 93.62 150 CYS B O 1
ATOM 2513 N N . GLY B 1 151 ? 10.469 3.072 2.445 1 91.31 151 GLY B N 1
ATOM 2514 C CA . GLY B 1 151 ? 10.914 3.229 3.82 1 91.31 151 GLY B CA 1
ATOM 2515 C C . GLY B 1 151 ? 11.672 2.023 4.344 1 91.31 151 GLY B C 1
ATOM 2516 O O . GLY B 1 151 ? 11.203 0.89 4.23 1 91.31 151 GLY B O 1
ATOM 2517 N N . CYS B 1 152 ? 12.812 2.301 4.949 1 89.12 152 CYS B N 1
ATOM 2518 C CA . CYS B 1 152 ? 13.68 1.229 5.426 1 89.12 152 CYS B CA 1
ATOM 2519 C C . CYS B 1 152 ? 13.797 1.256 6.945 1 89.12 152 CYS B C 1
ATOM 2521 O O . CYS B 1 152 ? 13.68 2.314 7.562 1 89.12 152 CYS B O 1
ATOM 2523 N N . ALA B 1 153 ? 14.047 0.092 7.523 1 86.06 153 ALA B N 1
ATOM 2524 C CA . ALA B 1 153 ? 14.148 -0.061 8.977 1 86.06 153 ALA B CA 1
ATOM 2525 C C . ALA B 1 153 ? 15.359 0.683 9.523 1 86.06 153 ALA B C 1
ATOM 2527 O O . ALA B 1 153 ? 15.445 0.942 10.727 1 86.06 153 ALA B O 1
ATOM 2528 N N . ASN B 1 154 ? 16.297 1.126 8.742 1 78.06 154 ASN B N 1
ATOM 2529 C CA . ASN B 1 154 ? 17.438 1.905 9.219 1 78.06 154 ASN B CA 1
ATOM 2530 C C . ASN B 1 154 ? 17.094 3.387 9.336 1 78.06 154 ASN B C 1
ATOM 2532 O O . ASN B 1 154 ? 17.984 4.242 9.273 1 78.06 154 ASN B O 1
ATOM 2536 N N . GLU B 1 155 ? 15.773 3.631 9.406 1 78.56 155 GLU B N 1
ATOM 2537 C CA . GLU B 1 155 ? 15.273 4.996 9.57 1 78.56 155 GLU B CA 1
ATOM 2538 C C . GLU B 1 155 ? 15.664 5.867 8.375 1 78.56 155 GLU B C 1
ATOM 2540 O O . GLU B 1 155 ? 16.125 7 8.555 1 78.56 155 GLU B O 1
ATOM 2545 N N . ALA B 1 156 ? 15.602 5.301 7.277 1 81.19 156 ALA B N 1
ATOM 2546 C CA . ALA B 1 156 ? 15.93 5.996 6.035 1 81.19 156 ALA B CA 1
ATOM 2547 C C . ALA B 1 156 ? 14.836 5.805 4.992 1 81.19 156 ALA B C 1
ATOM 2549 O O . ALA B 1 156 ? 14.141 4.785 4.992 1 81.19 156 ALA B O 1
ATOM 2550 N N . ILE B 1 157 ? 14.711 6.836 4.242 1 86.62 157 ILE B N 1
ATOM 2551 C CA . ILE B 1 157 ? 13.852 6.789 3.068 1 86.62 157 ILE B CA 1
ATOM 2552 C C . ILE B 1 157 ? 14.703 6.84 1.802 1 86.62 157 ILE B C 1
ATOM 2554 O O . ILE B 1 157 ? 15.648 7.625 1.713 1 86.62 157 ILE B O 1
ATOM 2558 N N . TYR B 1 158 ? 14.414 5.98 0.909 1 86.56 158 TYR B N 1
ATOM 2559 C CA . TYR B 1 158 ? 15.117 5.953 -0.369 1 86.56 158 TYR B CA 1
ATOM 2560 C C . TYR B 1 158 ? 14.18 6.316 -1.515 1 86.56 158 TYR B C 1
ATOM 2562 O O . TYR B 1 158 ? 13.023 5.875 -1.547 1 86.56 158 TYR B O 1
ATOM 2570 N N . LEU B 1 159 ? 14.695 7.148 -2.336 1 88.5 159 LEU B N 1
ATOM 2571 C CA . LEU B 1 159 ? 13.992 7.508 -3.564 1 88.5 159 LEU B CA 1
ATOM 2572 C C . LEU B 1 159 ? 14.75 7.008 -4.789 1 88.5 159 LEU B C 1
ATOM 2574 O O . LEU B 1 159 ? 15.891 7.406 -5.02 1 88.5 159 LEU B O 1
ATOM 2578 N N . ILE B 1 160 ? 14.141 6.141 -5.512 1 88.62 160 ILE B N 1
ATOM 2579 C CA . ILE B 1 160 ? 14.695 5.594 -6.742 1 88.62 160 ILE B CA 1
ATOM 2580 C C . ILE B 1 160 ? 14.07 6.285 -7.949 1 88.62 160 ILE B C 1
ATOM 2582 O O . ILE B 1 160 ? 12.859 6.188 -8.172 1 88.62 160 ILE B O 1
ATOM 2586 N N . ASN B 1 161 ? 14.859 6.953 -8.75 1 87.5 161 ASN B N 1
ATOM 2587 C CA . ASN B 1 161 ? 14.383 7.664 -9.93 1 87.5 161 ASN B CA 1
ATOM 2588 C C . ASN B 1 161 ? 14.758 6.938 -11.219 1 87.5 161 ASN B C 1
ATOM 2590 O O . ASN B 1 161 ? 15.797 6.281 -11.281 1 87.5 161 ASN B O 1
ATOM 2594 N N . GLY B 1 162 ? 13.891 7.062 -12.133 1 86.81 162 GLY B N 1
ATOM 2595 C CA . GLY B 1 162 ? 14.211 6.566 -13.461 1 86.81 162 GLY B CA 1
ATOM 2596 C C . GLY B 1 162 ? 14.008 5.07 -13.602 1 86.81 162 GLY B C 1
ATOM 2597 O O . GLY B 1 162 ? 14.805 4.391 -14.258 1 86.81 162 GLY B O 1
ATOM 2598 N N . VAL B 1 163 ? 13.125 4.539 -12.914 1 87.25 163 VAL B N 1
ATOM 2599 C CA . VAL B 1 163 ? 12.812 3.121 -13.039 1 87.25 163 VAL B CA 1
ATOM 2600 C C . VAL B 1 163 ? 12.258 2.836 -14.43 1 87.25 163 VAL B C 1
ATOM 2602 O O . VAL B 1 163 ? 11.32 3.5 -14.883 1 87.25 163 VAL B O 1
ATOM 2605 N N . LYS B 1 164 ? 12.859 1.912 -15.125 1 83.69 164 LYS B N 1
ATOM 2606 C CA . LYS B 1 164 ? 12.414 1.532 -16.469 1 83.69 164 LYS B CA 1
ATOM 2607 C C . LYS B 1 164 ? 11.234 0.563 -16.391 1 83.69 164 LYS B C 1
ATOM 2609 O O . LYS B 1 164 ? 11.289 -0.439 -15.68 1 83.69 164 LYS B O 1
ATOM 2614 N N . LEU B 1 165 ? 10.242 0.964 -17.031 1 81.44 165 LEU B N 1
ATOM 2615 C CA . LEU B 1 165 ? 9.062 0.108 -17.141 1 81.44 165 LEU B CA 1
ATOM 2616 C C . LEU B 1 165 ? 8.961 -0.516 -18.531 1 81.44 165 LEU B C 1
ATOM 2618 O O . LEU B 1 165 ? 8.609 0.164 -19.484 1 81.44 165 LEU B O 1
ATOM 2622 N N . PRO B 1 166 ? 9.445 -1.648 -18.688 1 69.88 166 PRO B N 1
ATOM 2623 C CA . PRO B 1 166 ? 9.453 -2.248 -20.031 1 69.88 166 PRO B CA 1
ATOM 2624 C C . PRO B 1 166 ? 8.055 -2.348 -20.625 1 69.88 166 PRO B C 1
ATOM 2626 O O . PRO B 1 166 ? 7.062 -2.41 -19.906 1 69.88 166 PRO B O 1
#

Sequence (332 aa):
MKIWDLRSPFNKPTNTFMLSGDQVTPTCLVFHPTQRHLIIAGDELGALTTWDLRQNTFPVNVLNAHEGSINEIHFHPDHPDQLFSCSSTGEIWHWSTKNKIQSITSLDNNDVNVWLAPDNVKNKLEVFTLMPTLGKSINSLDLSKNRVICGCANEAIYLINGVKLPMKIWDLRSPFNKPTNTFMLSGDQVTPTCLVFHPTQRHLIIAGDELGALTTWDLRQNTFPVNVLNAHEGSINEIHFHPDHPDQLFSCSSTGEIWHWSTKNKIQSITSLDNNDVNVWLAPDNVKNKLEVFTLMPTLGKSINSLDLSKNRVICGCANEAIYLINGVKLP

Solvent-accessible surface area (backbone atoms only — not comparable to full-atom values): 17671 Å² total; per-residue (Å²): 57,52,62,42,67,63,53,64,91,67,97,66,76,49,44,36,26,32,37,38,44,101,74,59,54,46,36,17,44,32,58,36,82,87,48,73,54,28,33,41,28,24,18,66,70,8,35,39,34,23,34,37,72,86,49,46,80,59,69,60,28,76,42,86,65,48,87,33,26,26,40,35,63,44,63,37,89,90,42,69,68,30,36,34,38,28,15,51,53,14,41,37,39,39,37,34,59,56,80,74,75,77,75,85,63,77,74,70,80,84,79,66,53,61,69,61,31,54,72,78,46,47,72,46,51,42,78,42,72,77,49,77,68,68,72,40,27,25,49,18,60,32,73,55,93,42,29,39,39,34,28,27,72,82,33,31,31,38,37,37,33,54,54,81,76,126,54,49,64,42,67,63,51,65,92,65,94,66,75,49,43,35,26,33,35,38,42,100,74,60,53,46,36,17,45,32,57,37,82,85,47,73,54,29,33,41,29,26,18,67,70,8,34,40,34,22,35,36,73,84,50,46,78,59,69,61,28,78,41,86,66,48,86,32,27,26,39,34,63,44,62,38,90,89,42,68,68,30,36,35,39,26,14,51,53,14,41,38,39,38,38,34,59,56,78,76,76,75,75,86,64,77,68,73,91,70,87,68,54,61,69,60,32,54,73,81,46,47,71,46,51,42,78,41,71,77,50,77,66,68,73,40,27,26,49,19,60,32,73,55,93,42,29,38,40,34,28,27,72,82,33,32,31,38,38,36,34,54,55,82,76,126

InterPro domains:
  IPR001680 WD40 repeat [SM00320] (12-52)
  IPR001680 WD40 repeat [SM00320] (56-96)
  IPR001680 WD40 repeat [SM00320] (123-161)
  IPR015943 WD40/YVTN repeat-like-containing domain superfamily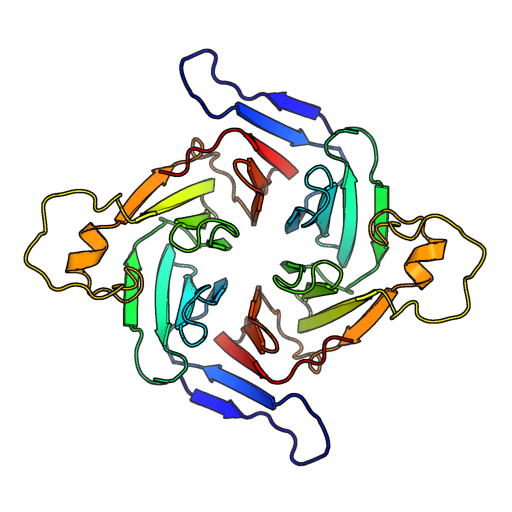 [G3DSA:2.130.10.10] (1-163)
  IPR036322 WD40-repeat-containing domain superfamily [SSF50978] (2-160)

pLDDT: mean 77.46, std 19.17, range [29.11, 98.06]